Protein AF-0000000069949076 (afdb_homodimer)

Organism: Trichoplusia ni (NCBI:txid7111)

Foldseek 3Di:
DVPVFWPKKFKAFQQLQTDDMPDDNVVNSVCSNVVSVVQVVVQVVVCVVPVPDDDQKDWDDDPFWIWIWGDDNGMIMIIIGGDDDPPPPPPPPPPPD/DVPVFWPKKFKAFQQLQTDDMPDDNVVNSVCSNVVSVVQVVVQVVVCVVPVVDDDQKDWDDDPFWIWIWGDDNGMIMIIIGGDDDPPPPPPPPPPPD

Sequence (194 aa):
MDDDSVEGVVMTNREGAPILTNVSVTGATNYGRALHKFGLLSQMYVKELNPTEEIMIIRIRTRKNEIMVAPDKEFSIVVIQHARARRKVKEKREKNKMDDDSVEGVVMTNREGAPILTNVSVTGATNYGRALHKFGLLSQMYVKELNPTEEIMIIRIRTRKNEIMVAPDKEFSIVVIQHARARRKVKEKREKNK

Solvent-accessible surface area (backbone atoms only — not comparable to full-atom values): 10490 Å² total; per-residue (Å²): 132,79,57,87,45,56,71,35,41,35,29,17,38,68,83,14,49,56,76,46,61,76,52,56,69,68,57,32,42,50,49,20,46,45,50,41,53,48,41,55,52,50,45,52,46,49,28,73,76,36,75,86,57,50,65,54,38,37,36,39,31,33,83,62,33,28,40,36,35,33,59,46,81,62,45,27,42,36,38,33,23,51,40,73,68,74,73,72,73,73,73,76,76,74,75,81,119,133,79,57,85,44,57,71,33,41,34,30,17,39,68,83,14,48,57,76,46,62,76,53,54,70,68,56,32,42,51,50,19,46,44,51,41,54,46,41,57,51,49,46,53,47,49,30,72,76,36,74,85,55,48,65,53,37,38,36,40,30,34,82,63,32,28,41,35,36,34,59,44,80,63,47,27,44,37,40,34,22,51,40,73,69,76,73,70,74,73,71,76,76,72,75,82,120

Radius of gyration: 19.17 Å; Cα contacts (8 Å, |Δi|>4): 373; chains: 2; bounding box: 48×61×60 Å

pLDDT: mean 86.91, std 17.55, range [30.94, 98.25]

Secondary structure (DSSP, 8-state):
---TTEEEEEEE-TTS-EEEESS-HHHHHHHHHHHHHHHHHHHHHHHHH-TT--EEEEEEEESSEEEEEE--SS-EEEEEEE---------------/---TTEEEEEEE-TTS-EEEESS-HHHHHHHHHHHHHHHHHHHHHHHHH-TT--EEEEEEEESSEEEEEE--SS-EEEEEEE---------------

InterPro domains:
  IPR004942 Roadblock/LAMTOR2 domain [PF03259] (4-81)

Nearest PDB structures (foldseek):
  3l9k-assembly5_A  TM=9.627E-01  e=6.784E-09  Drosophila melanogaster
  8j07-assembly1_q5  TM=9.622E-01  e=1.323E-08  Homo sapiens
  3l7h-assembly1_A  TM=9.445E-01  e=5.678E-08  Drosophila melanogaster
  1y4o-assembly1_B  TM=8.943E-01  e=2.912E-08  Mus musculus
  1z09-assembly1_B  TM=8.612E-01  e=1.411E-07  Homo sapiens

Structure (mmCIF, N/CA/C/O backbone):
data_AF-0000000069949076-model_v1
#
loop_
_entity.id
_entity.type
_entity.pdbx_description
1 polymer 'Dynein light chain roadblock-type 1-like'
#
loop_
_atom_site.group_PDB
_atom_site.id
_atom_site.type_symbol
_atom_site.label_atom_id
_atom_site.label_alt_id
_atom_site.label_comp_id
_atom_site.label_asym_id
_atom_site.label_entity_id
_atom_site.label_seq_id
_atom_site.pdbx_PDB_ins_code
_atom_site.Cartn_x
_atom_site.Cartn_y
_atom_site.Cartn_z
_atom_site.occupancy
_atom_site.B_iso_or_equiv
_atom_site.auth_seq_id
_atom_site.auth_comp_id
_atom_site.auth_asym_id
_atom_site.auth_atom_id
_atom_site.pdbx_PDB_model_num
ATOM 1 N N . MET A 1 1 ? 3.654 24.156 8.953 1 32.81 1 MET A N 1
ATOM 2 C CA . MET A 1 1 ? 2.895 23.203 9.75 1 32.81 1 MET A CA 1
ATOM 3 C C . MET A 1 1 ? 3.592 21.844 9.773 1 32.81 1 MET A C 1
ATOM 5 O O . MET A 1 1 ? 3.547 21.109 8.797 1 32.81 1 MET A O 1
ATOM 9 N N . ASP A 1 2 ? 4.836 21.75 10.258 1 45.25 2 ASP A N 1
ATOM 10 C CA . ASP A 1 2 ? 5.801 20.672 10.461 1 45.25 2 ASP A CA 1
ATOM 11 C C . ASP A 1 2 ? 5.148 19.469 11.125 1 45.25 2 ASP A C 1
ATOM 13 O O . ASP A 1 2 ? 4.633 19.562 12.242 1 45.25 2 ASP A O 1
ATOM 17 N N . ASP A 1 3 ? 4.285 18.719 10.367 1 58 3 ASP A N 1
ATOM 18 C CA . ASP A 1 3 ? 3.619 17.578 10.984 1 58 3 ASP A CA 1
ATOM 19 C C . ASP A 1 3 ? 4.617 16.688 11.727 1 58 3 ASP A C 1
ATOM 21 O O . ASP A 1 3 ? 5.508 16.094 11.109 1 58 3 ASP A O 1
ATOM 25 N N . ASP A 1 4 ? 4.727 16.984 12.984 1 74.19 4 ASP A N 1
ATOM 26 C CA . ASP A 1 4 ? 5.645 16.328 13.914 1 74.19 4 ASP A CA 1
ATOM 27 C C . ASP A 1 4 ? 5.656 14.82 13.688 1 74.19 4 ASP A C 1
ATOM 29 O O . ASP A 1 4 ? 6.57 14.125 14.148 1 74.19 4 ASP A O 1
ATOM 33 N N . SER A 1 5 ? 4.742 14.414 12.766 1 85.56 5 SER A N 1
ATOM 34 C CA . SER A 1 5 ? 4.668 12.969 12.633 1 85.56 5 SER A CA 1
ATOM 35 C C . SER A 1 5 ? 5.48 12.477 11.438 1 85.56 5 SER A C 1
ATOM 37 O O . SER A 1 5 ? 5.762 11.281 11.32 1 85.56 5 SER A O 1
ATOM 39 N N . VAL A 1 6 ? 6.027 13.539 10.648 1 91.69 6 VAL A N 1
ATOM 40 C CA . VAL A 1 6 ? 6.77 13.148 9.453 1 91.69 6 VAL A CA 1
ATOM 41 C C . VAL A 1 6 ? 8.242 12.945 9.805 1 91.69 6 VAL A C 1
ATOM 43 O O . VAL A 1 6 ? 8.922 13.883 10.227 1 91.69 6 VAL A O 1
ATOM 46 N N . GLU A 1 7 ? 8.68 11.75 9.625 1 92.44 7 GLU A N 1
ATOM 47 C CA . GLU A 1 7 ? 10.07 11.398 9.891 1 92.44 7 GLU A CA 1
ATOM 48 C C . GLU A 1 7 ? 10.977 11.805 8.727 1 92.44 7 GLU A C 1
ATOM 50 O O . GLU A 1 7 ? 12.094 12.273 8.945 1 92.44 7 GLU A O 1
ATOM 55 N N . GLY A 1 8 ? 10.453 11.609 7.488 1 95.88 8 GLY A N 1
ATOM 56 C CA . GLY A 1 8 ? 11.32 11.922 6.363 1 95.88 8 GLY A CA 1
ATOM 57 C C . GLY A 1 8 ? 10.602 11.883 5.027 1 95.88 8 GLY A C 1
ATOM 58 O O . GLY A 1 8 ? 9.508 11.32 4.922 1 95.88 8 GLY A O 1
ATOM 59 N N . VAL A 1 9 ? 11.289 12.609 4.102 1 97.44 9 VAL A N 1
ATOM 60 C CA . VAL A 1 9 ? 10.812 12.633 2.725 1 97.44 9 VAL A CA 1
ATOM 61 C C . VAL A 1 9 ? 11.953 12.281 1.774 1 97.44 9 VAL A C 1
ATOM 63 O O . VAL A 1 9 ? 13.078 12.758 1.943 1 97.44 9 VAL A O 1
ATOM 66 N N . VAL A 1 10 ? 11.695 11.414 0.851 1 98 10 VAL A N 1
ATOM 67 C CA . VAL A 1 10 ? 12.633 11.047 -0.206 1 98 10 VAL A CA 1
ATOM 68 C C . VAL A 1 10 ? 11.961 11.211 -1.569 1 98 10 VAL A C 1
ATOM 70 O O . VAL A 1 10 ? 10.891 10.656 -1.812 1 98 10 VAL A O 1
ATOM 73 N N . MET A 1 11 ? 12.539 11.969 -2.379 1 98.25 11 MET A N 1
ATOM 74 C CA . MET A 1 11 ? 12.133 12.031 -3.781 1 98.25 11 MET A CA 1
ATOM 75 C C . MET A 1 11 ? 13.148 11.336 -4.676 1 98.25 11 MET A C 1
ATOM 77 O O . MET A 1 11 ? 14.352 11.562 -4.547 1 98.25 11 MET A O 1
ATOM 81 N N . THR A 1 12 ? 12.672 10.516 -5.547 1 97.88 12 THR A N 1
ATOM 82 C CA . THR A 1 12 ? 13.594 9.742 -6.371 1 97.88 12 THR A CA 1
ATOM 83 C C . THR A 1 12 ? 13.359 10.023 -7.852 1 97.88 12 THR A C 1
ATOM 85 O O . THR A 1 12 ? 12.289 10.477 -8.242 1 97.88 12 THR A O 1
ATOM 88 N N . ASN A 1 13 ? 14.391 9.781 -8.656 1 96.69 13 ASN A N 1
ATOM 89 C CA . ASN A 1 13 ? 14.242 9.797 -10.109 1 96.69 13 ASN A CA 1
ATOM 90 C C . ASN A 1 13 ? 13.648 8.492 -10.625 1 96.69 13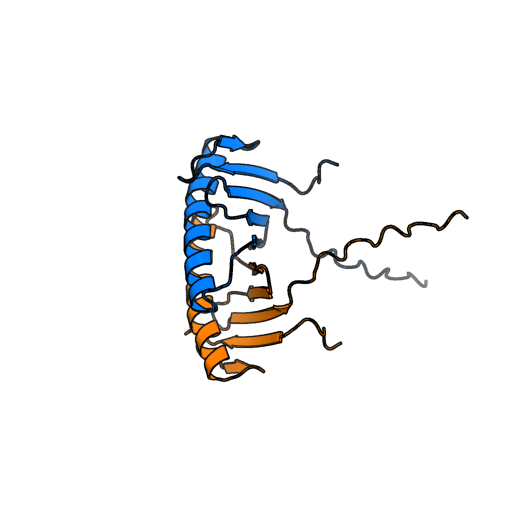 ASN A C 1
ATOM 92 O O . ASN A 1 13 ? 13.172 7.668 -9.844 1 96.69 13 ASN A O 1
ATOM 96 N N . ARG A 1 14 ? 13.648 8.297 -11.906 1 94.38 14 ARG A N 1
ATOM 97 C CA . ARG A 1 14 ? 12.977 7.184 -12.562 1 94.38 14 ARG A CA 1
ATOM 98 C C . ARG A 1 14 ? 13.656 5.859 -12.242 1 94.38 14 ARG A C 1
ATOM 100 O O . ARG A 1 14 ? 13.086 4.789 -12.469 1 94.38 14 ARG A O 1
ATOM 107 N N . GLU A 1 15 ? 14.891 5.984 -11.781 1 94.38 15 GLU A N 1
ATOM 108 C CA . GLU A 1 15 ? 15.648 4.773 -11.469 1 94.38 15 GLU A CA 1
ATOM 109 C C . GLU A 1 15 ? 15.578 4.438 -9.984 1 94.38 15 GLU A C 1
ATOM 111 O O . GLU A 1 15 ? 16.125 3.424 -9.547 1 94.38 15 GLU A O 1
ATOM 116 N N . GLY A 1 16 ? 14.922 5.285 -9.234 1 95.25 16 GLY A N 1
ATOM 117 C CA . GLY A 1 16 ? 14.836 5.043 -7.801 1 95.25 16 GLY A CA 1
ATOM 118 C C . GLY A 1 16 ? 15.961 5.691 -7.016 1 95.25 16 GLY A C 1
ATOM 119 O O . GLY A 1 16 ? 16.094 5.477 -5.809 1 95.25 16 GLY A O 1
ATOM 120 N N . ALA A 1 17 ? 16.766 6.488 -7.691 1 97.44 17 ALA A N 1
ATOM 121 C CA . ALA A 1 17 ? 17.859 7.191 -7.023 1 97.44 17 ALA A CA 1
ATOM 122 C C . ALA A 1 17 ? 17.359 8.461 -6.344 1 97.44 17 ALA A C 1
ATOM 124 O O . ALA A 1 17 ? 16.641 9.258 -6.957 1 97.44 17 ALA A O 1
ATOM 125 N N . PRO A 1 18 ? 17.734 8.664 -5.051 1 97.5 18 PRO A N 1
ATOM 126 C CA . PRO A 1 18 ? 17.25 9.867 -4.367 1 97.5 18 PRO A CA 1
ATOM 127 C C . PRO A 1 18 ? 17.781 11.156 -4.988 1 97.5 18 PRO A C 1
ATOM 129 O O . PRO A 1 18 ? 18.984 11.266 -5.273 1 97.5 18 PRO A O 1
ATOM 132 N N . ILE A 1 19 ? 16.938 12.07 -5.168 1 97.56 19 ILE A N 1
ATOM 133 C CA . ILE A 1 19 ? 17.312 13.367 -5.723 1 97.56 19 ILE A CA 1
ATOM 134 C C . ILE A 1 19 ? 17.125 14.453 -4.664 1 97.56 19 ILE A C 1
ATOM 136 O O . ILE A 1 19 ? 17.781 15.5 -4.723 1 97.56 19 ILE A O 1
ATOM 140 N N . LEU A 1 20 ? 16.156 14.344 -3.768 1 96.31 20 LEU A N 1
ATOM 141 C CA . LEU A 1 20 ? 15.836 15.258 -2.674 1 96.31 20 LEU A CA 1
ATOM 142 C C . LEU A 1 20 ? 15.398 14.484 -1.432 1 96.31 20 LEU A C 1
ATOM 144 O O . LEU A 1 20 ? 14.594 13.562 -1.522 1 96.31 20 LEU A O 1
ATOM 148 N N . THR A 1 21 ? 16.062 14.797 -0.353 1 96.94 21 THR A N 1
ATOM 149 C CA . THR A 1 21 ? 15.695 14.109 0.879 1 96.94 21 THR A CA 1
ATOM 150 C C . THR A 1 21 ? 16.125 14.914 2.1 1 96.94 21 THR A C 1
ATOM 152 O O . THR A 1 21 ? 17.016 15.758 2.008 1 96.94 21 THR A O 1
ATOM 155 N N . ASN A 1 22 ? 15.352 14.703 3.176 1 96.44 22 ASN A N 1
ATOM 156 C CA . ASN A 1 22 ? 15.789 15.289 4.438 1 96.44 22 ASN A CA 1
ATOM 157 C C . ASN A 1 22 ? 16.219 14.219 5.434 1 96.44 22 ASN A C 1
ATOM 159 O O . ASN A 1 22 ? 16.266 14.477 6.641 1 96.44 22 ASN A O 1
ATOM 163 N N . VAL A 1 23 ? 16.406 12.984 4.848 1 95.38 23 VAL A N 1
ATOM 164 C CA . VAL A 1 23 ? 16.969 11.922 5.664 1 95.38 23 VAL A CA 1
ATOM 165 C C . VAL A 1 23 ? 18.391 11.617 5.207 1 95.38 23 VAL A C 1
ATOM 167 O O . VAL A 1 23 ? 18.938 12.32 4.352 1 95.38 23 VAL A O 1
ATOM 170 N N . SER A 1 24 ? 19.062 10.641 5.855 1 96.31 24 SER A N 1
ATOM 171 C CA . SER A 1 24 ? 20.438 10.297 5.48 1 96.31 24 SER A CA 1
ATOM 172 C C . SER A 1 24 ? 20.5 9.789 4.043 1 96.31 24 SER A C 1
ATOM 174 O O . SER A 1 24 ? 19.516 9.242 3.527 1 96.31 24 SER A O 1
ATOM 176 N N . VAL A 1 25 ? 21.688 9.898 3.424 1 95.62 25 VAL A N 1
ATOM 177 C CA . VAL A 1 25 ? 21.891 9.43 2.059 1 95.62 25 VAL A CA 1
ATOM 178 C C . VAL A 1 25 ? 21.672 7.922 1.985 1 95.62 25 VAL A C 1
ATOM 180 O O . VAL A 1 25 ? 21.031 7.43 1.054 1 95.62 25 VAL A O 1
ATOM 183 N N . THR A 1 26 ? 22.188 7.234 2.959 1 96.06 26 THR A N 1
ATOM 184 C CA . THR A 1 26 ? 22.047 5.785 2.992 1 96.06 26 THR A CA 1
ATOM 185 C C . THR A 1 26 ? 20.578 5.395 3.135 1 96.06 26 THR A C 1
ATOM 187 O O . THR A 1 26 ? 20.078 4.531 2.408 1 96.06 26 THR A O 1
ATOM 190 N N . GLY A 1 27 ? 19.875 6.055 4.082 1 95.12 27 GLY A N 1
ATOM 191 C CA . GLY A 1 27 ? 18.453 5.812 4.246 1 95.12 27 GLY A CA 1
ATOM 192 C C . GLY A 1 27 ? 17.641 6.125 2.998 1 95.12 27 GLY A C 1
ATOM 193 O O . GLY A 1 27 ? 16.797 5.328 2.578 1 95.12 27 GLY A O 1
ATOM 194 N N . ALA A 1 28 ? 17.984 7.238 2.402 1 97.19 28 ALA A N 1
ATOM 195 C CA . ALA A 1 28 ? 17.281 7.672 1.196 1 97.19 28 ALA A CA 1
ATOM 196 C C . ALA A 1 28 ? 17.5 6.691 0.049 1 97.19 28 ALA A C 1
ATOM 198 O O . ALA A 1 28 ? 16.578 6.398 -0.712 1 97.19 28 ALA A O 1
ATOM 199 N N . THR A 1 29 ? 18.734 6.227 -0.062 1 97 29 THR A N 1
ATOM 200 C CA . THR A 1 29 ? 19.062 5.266 -1.105 1 97 29 THR A CA 1
ATOM 201 C C . THR A 1 29 ? 18.312 3.951 -0.896 1 97 29 THR A C 1
ATOM 203 O O . THR A 1 29 ? 17.766 3.385 -1.845 1 97 29 THR A O 1
ATOM 206 N N . ASN A 1 30 ? 18.203 3.482 0.353 1 95.69 30 ASN A N 1
ATOM 207 C CA . ASN A 1 30 ? 17.5 2.242 0.658 1 95.69 30 ASN A CA 1
ATOM 208 C C . ASN A 1 30 ? 16 2.365 0.394 1 95.69 30 ASN A C 1
ATOM 210 O O . ASN A 1 30 ? 15.406 1.499 -0.247 1 95.69 30 ASN A O 1
ATOM 214 N N . TYR A 1 31 ? 15.438 3.453 0.845 1 95.62 31 TYR A N 1
ATOM 215 C CA . TYR A 1 31 ? 14.023 3.684 0.605 1 95.62 31 TYR A CA 1
ATOM 216 C C . TYR A 1 31 ? 13.734 3.812 -0.886 1 95.62 31 TYR A C 1
ATOM 218 O O . TYR A 1 31 ? 12.781 3.221 -1.395 1 95.62 31 TYR A O 1
ATOM 226 N N . GLY A 1 32 ? 14.57 4.582 -1.523 1 96.56 32 GLY A N 1
ATOM 227 C CA . GLY A 1 32 ? 14.375 4.777 -2.951 1 96.56 32 GLY A CA 1
ATOM 228 C C . GLY A 1 32 ? 14.406 3.484 -3.74 1 96.56 32 GLY A C 1
ATOM 229 O O . GLY A 1 32 ? 13.523 3.234 -4.566 1 96.56 32 GLY A O 1
ATOM 230 N N . ARG 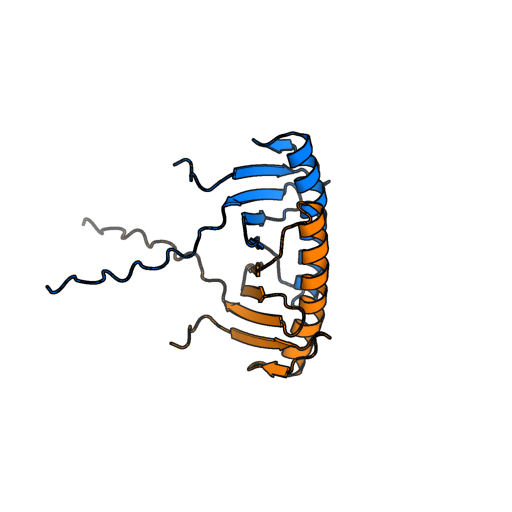A 1 33 ? 15.359 2.699 -3.471 1 94.38 33 ARG A N 1
ATOM 231 C CA . ARG A 1 33 ? 15.531 1.44 -4.188 1 94.38 33 ARG A CA 1
ATOM 232 C C . ARG A 1 33 ? 14.375 0.485 -3.895 1 94.38 33 ARG A C 1
ATOM 234 O O . ARG A 1 33 ? 13.766 -0.059 -4.812 1 94.38 33 ARG A O 1
ATOM 241 N N . ALA A 1 34 ? 14.125 0.291 -2.666 1 94.94 34 ALA A N 1
ATOM 242 C CA . ALA A 1 34 ? 13.117 -0.681 -2.25 1 94.94 34 ALA A CA 1
ATOM 243 C C . ALA A 1 34 ? 11.727 -0.244 -2.688 1 94.94 34 ALA A C 1
ATOM 245 O O . ALA A 1 34 ? 10.969 -1.035 -3.254 1 94.94 34 ALA A O 1
ATOM 246 N N . LEU A 1 35 ? 11.406 1.027 -2.531 1 95.06 35 LEU A N 1
ATOM 247 C CA . LEU A 1 35 ? 10.031 1.471 -2.732 1 95.06 35 LEU A CA 1
ATOM 248 C C . LEU A 1 35 ? 9.773 1.806 -4.199 1 95.06 35 LEU A C 1
ATOM 250 O O . LEU A 1 35 ? 8.625 1.833 -4.645 1 95.06 35 LEU A O 1
ATOM 254 N N . HIS A 1 36 ? 10.883 2.09 -4.902 1 94.44 36 HIS A N 1
ATOM 255 C CA . HIS A 1 36 ? 10.727 2.193 -6.348 1 94.44 36 HIS A CA 1
ATOM 256 C C . HIS A 1 36 ? 10.281 0.865 -6.953 1 94.44 36 HIS A C 1
ATOM 258 O O . HIS A 1 36 ? 9.32 0.818 -7.719 1 94.44 36 HIS A O 1
ATOM 264 N N . LYS A 1 37 ? 11.008 -0.159 -6.625 1 93.19 37 LYS A N 1
ATOM 265 C CA . LYS A 1 37 ? 10.648 -1.497 -7.09 1 93.19 37 LYS A CA 1
ATOM 266 C C . LYS A 1 37 ? 9.25 -1.884 -6.621 1 93.19 37 LYS A C 1
ATOM 268 O O . LYS A 1 37 ? 8.461 -2.43 -7.395 1 93.19 37 LYS A O 1
ATOM 273 N N . PHE A 1 38 ? 8.992 -1.592 -5.438 1 94.94 38 PHE A N 1
ATOM 274 C CA . PHE A 1 38 ? 7.688 -1.886 -4.859 1 94.94 38 PHE A CA 1
ATOM 275 C C . PHE A 1 38 ? 6.582 -1.169 -5.625 1 94.94 38 PHE A C 1
ATOM 277 O O . PHE A 1 38 ? 5.539 -1.76 -5.922 1 94.94 38 PHE A O 1
ATOM 284 N N . GLY A 1 39 ? 6.73 0.068 -5.949 1 95.38 39 GLY A N 1
ATOM 285 C CA . GLY A 1 39 ? 5.758 0.829 -6.719 1 95.38 39 GLY A CA 1
ATOM 286 C C . GLY A 1 39 ? 5.484 0.235 -8.086 1 95.38 39 GLY A C 1
ATOM 287 O O . GLY A 1 39 ? 4.332 0.177 -8.523 1 95.38 39 GLY A O 1
ATOM 288 N N . LEU A 1 40 ? 6.586 -0.182 -8.758 1 92.62 40 LEU A N 1
ATOM 289 C CA . LEU A 1 40 ? 6.438 -0.813 -10.07 1 92.62 40 LEU A CA 1
ATOM 290 C C . LEU A 1 40 ? 5.637 -2.107 -9.961 1 92.62 40 LEU A C 1
ATOM 292 O O . LEU A 1 40 ? 4.727 -2.346 -10.75 1 92.62 40 LEU A O 1
ATOM 296 N N . LEU A 1 41 ? 5.965 -2.865 -8.961 1 92.88 41 LEU A N 1
ATOM 297 C CA . LEU A 1 41 ? 5.258 -4.121 -8.727 1 92.88 41 LEU A CA 1
ATOM 298 C C . LEU A 1 41 ? 3.793 -3.869 -8.398 1 92.88 41 LEU A C 1
ATOM 300 O O . LEU A 1 41 ? 2.912 -4.594 -8.859 1 92.88 41 LEU A O 1
ATOM 304 N N . SER A 1 42 ? 3.48 -2.867 -7.535 1 96.44 42 SER A N 1
ATOM 305 C CA . SER A 1 42 ? 2.111 -2.512 -7.18 1 96.44 42 SER A CA 1
ATOM 306 C C . SER A 1 42 ? 1.285 -2.182 -8.422 1 96.44 42 SER A C 1
ATOM 308 O O . SER A 1 42 ? 0.136 -2.609 -8.539 1 96.44 42 SER A O 1
ATOM 310 N N . GLN A 1 43 ? 1.877 -1.471 -9.312 1 94.75 43 GLN A N 1
ATOM 311 C CA . GLN A 1 43 ? 1.189 -1.119 -10.555 1 94.75 43 GLN A CA 1
ATOM 312 C C . GLN A 1 43 ? 0.829 -2.367 -11.359 1 94.75 43 GLN A C 1
ATOM 314 O O . GLN A 1 43 ? -0.285 -2.479 -11.875 1 94.75 43 GLN A O 1
ATOM 319 N N . MET A 1 44 ? 1.785 -3.279 -11.406 1 94.44 44 MET A N 1
ATOM 320 C CA . MET A 1 44 ? 1.562 -4.516 -12.148 1 94.44 44 MET A CA 1
ATOM 321 C C . MET A 1 44 ? 0.383 -5.293 -11.57 1 94.44 44 MET A C 1
ATOM 323 O O . MET A 1 44 ? -0.5 -5.73 -12.312 1 94.44 44 MET A O 1
ATOM 327 N N . TYR A 1 45 ? 0.272 -5.398 -10.297 1 94.19 45 TYR A N 1
ATOM 328 C CA . TYR A 1 45 ? -0.767 -6.199 -9.656 1 94.19 45 TYR A CA 1
ATOM 329 C C . TYR A 1 45 ? -2.121 -5.504 -9.742 1 94.19 45 TYR A C 1
ATOM 331 O O . TYR A 1 45 ? -3.154 -6.16 -9.891 1 94.19 45 TYR A O 1
ATOM 339 N N . VAL A 1 46 ? -2.197 -4.141 -9.664 1 94.06 46 VAL A N 1
ATOM 340 C CA . VAL A 1 46 ? -3.441 -3.391 -9.781 1 94.06 46 VAL A CA 1
ATOM 341 C C . VAL A 1 46 ? -3.961 -3.479 -11.219 1 94.06 46 VAL A C 1
ATOM 343 O O . VAL A 1 46 ? -5.172 -3.582 -11.438 1 94.06 46 VAL A O 1
ATOM 346 N N . LYS A 1 47 ? -2.996 -3.512 -12.156 1 93.81 47 LYS A N 1
ATOM 347 C CA . LYS A 1 47 ? -3.385 -3.613 -13.555 1 93.81 47 LYS A CA 1
ATOM 348 C C . LYS A 1 47 ? -3.941 -4.996 -13.875 1 93.81 47 LYS A C 1
ATOM 350 O O . LYS A 1 47 ? -4.781 -5.145 -14.766 1 93.81 47 LYS A O 1
ATOM 355 N N . GLU A 1 48 ? -3.43 -5.984 -13.109 1 93.25 48 GLU A N 1
ATOM 356 C CA . GLU A 1 48 ? -3.996 -7.324 -13.258 1 93.25 48 GLU A CA 1
ATOM 357 C C . GLU A 1 48 ? -5.477 -7.34 -12.883 1 93.25 48 GLU A C 1
ATOM 359 O O . GLU A 1 48 ? -6.254 -8.117 -13.438 1 93.25 48 GLU A O 1
ATOM 364 N N . LEU A 1 49 ? -5.844 -6.496 -11.898 1 93.12 49 LEU A N 1
ATOM 365 C CA . LEU A 1 49 ? -7.227 -6.43 -11.43 1 93.12 49 LEU A CA 1
ATOM 366 C C . LEU A 1 49 ? -8.07 -5.559 -12.352 1 93.12 49 LEU A C 1
ATOM 368 O O . LEU A 1 49 ? -9.242 -5.863 -12.609 1 93.12 49 LEU A O 1
ATOM 372 N N . ASN A 1 50 ? -7.512 -4.496 -12.812 1 91.5 50 ASN A N 1
ATOM 373 C CA . ASN A 1 50 ? -8.148 -3.572 -13.75 1 91.5 50 ASN A CA 1
ATOM 374 C C . ASN A 1 50 ? -7.117 -2.828 -14.594 1 91.5 50 ASN A C 1
ATOM 376 O O . ASN A 1 50 ? -6.414 -1.951 -14.086 1 91.5 50 ASN A O 1
ATOM 380 N N . PRO A 1 51 ? -7.047 -3.168 -15.844 1 92.19 51 PRO A N 1
ATOM 381 C CA . PRO A 1 51 ? -6 -2.633 -16.719 1 92.19 51 PRO A CA 1
ATOM 382 C C . PRO A 1 51 ? -6.086 -1.117 -16.875 1 92.19 51 PRO A C 1
ATOM 384 O O . PRO A 1 51 ? -5.121 -0.486 -17.312 1 92.19 51 PRO A O 1
ATOM 387 N N . THR A 1 52 ? -7.242 -0.51 -16.547 1 91.31 52 THR A N 1
ATOM 388 C CA . THR A 1 52 ? -7.398 0.925 -16.75 1 91.31 52 THR A CA 1
ATOM 389 C C . THR A 1 52 ? -7.043 1.7 -15.492 1 91.31 52 THR A C 1
ATOM 391 O O . THR A 1 52 ? -7.031 2.932 -15.492 1 91.31 52 THR A O 1
ATOM 394 N N . GLU A 1 53 ? -6.727 1 -14.477 1 90.56 53 GLU A N 1
ATOM 395 C CA . GLU A 1 53 ? -6.473 1.659 -13.195 1 90.56 53 GLU A CA 1
ATOM 396 C C . GLU A 1 53 ? -5.008 2.076 -13.07 1 90.56 53 GLU A C 1
ATOM 398 O O . GLU A 1 53 ? -4.121 1.419 -13.617 1 90.56 53 GLU A O 1
ATOM 403 N N . GLU A 1 54 ? -4.852 3.254 -12.453 1 93.62 54 GLU A N 1
ATOM 404 C CA . GLU A 1 54 ? -3.531 3.787 -12.133 1 93.62 54 GLU A CA 1
ATOM 405 C C . GLU A 1 54 ? -3.422 4.125 -10.648 1 93.62 54 GLU A C 1
ATOM 407 O O . GLU A 1 54 ? -4.301 4.781 -10.086 1 93.62 54 GLU A O 1
ATOM 412 N N . ILE A 1 55 ? -2.307 3.689 -10.117 1 96.5 55 ILE A N 1
ATOM 413 C CA . ILE A 1 55 ? -2.125 3.932 -8.688 1 96.5 55 ILE A CA 1
ATOM 414 C C . ILE A 1 55 ? -1.767 5.398 -8.453 1 96.5 55 ILE A C 1
ATOM 416 O O . ILE A 1 55 ? -0.867 5.934 -9.102 1 96.5 55 ILE A O 1
ATOM 420 N N . MET A 1 56 ? -2.5 6.039 -7.527 1 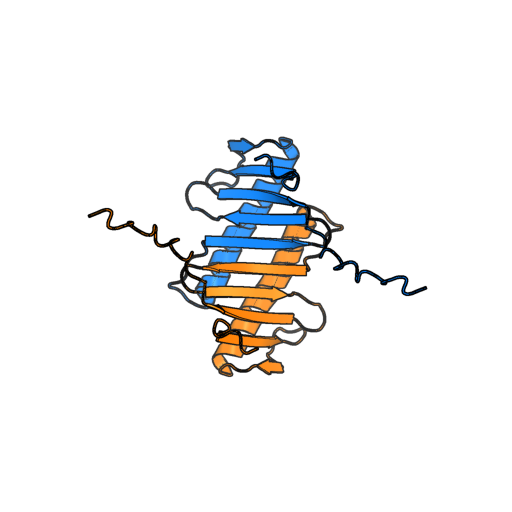96.19 56 MET A N 1
ATOM 421 C CA . MET A 1 56 ? -2.176 7.402 -7.117 1 96.19 56 MET A CA 1
ATOM 422 C C . MET A 1 56 ? -1.267 7.398 -5.895 1 96.19 56 MET A C 1
ATOM 424 O O . MET A 1 56 ? -0.247 8.094 -5.875 1 96.19 56 MET A O 1
ATOM 428 N N . ILE A 1 57 ? -1.607 6.684 -4.953 1 97.62 57 ILE A N 1
ATOM 429 C CA . ILE A 1 57 ? -0.84 6.645 -3.713 1 97.62 57 ILE A CA 1
ATOM 430 C C . ILE A 1 57 ? -0.932 5.254 -3.092 1 97.62 57 ILE A C 1
ATOM 432 O O . ILE A 1 57 ? -1.978 4.605 -3.164 1 97.62 57 ILE A O 1
ATOM 436 N N . ILE A 1 58 ? 0.167 4.762 -2.553 1 97.94 58 ILE A N 1
ATOM 437 C CA . ILE A 1 58 ? 0.22 3.557 -1.732 1 97.94 58 ILE A CA 1
ATOM 438 C C . ILE A 1 58 ? 0.593 3.926 -0.298 1 97.94 58 ILE A C 1
ATOM 440 O O . ILE A 1 58 ? 1.525 4.699 -0.072 1 97.94 58 ILE A O 1
ATOM 444 N N . ARG A 1 59 ? -0.124 3.424 0.585 1 97.69 59 ARG A N 1
ATOM 445 C CA . ARG A 1 59 ? 0.203 3.633 1.992 1 97.69 59 ARG A CA 1
ATOM 446 C C . ARG A 1 59 ? 0.414 2.303 2.709 1 97.69 59 ARG A C 1
ATOM 448 O O . ARG A 1 59 ? -0.398 1.386 2.576 1 97.69 59 ARG A O 1
ATOM 455 N N . ILE A 1 60 ? 1.513 2.234 3.338 1 97.69 60 ILE A N 1
ATOM 456 C CA . ILE A 1 60 ? 1.847 1.047 4.117 1 97.69 60 ILE A CA 1
ATOM 457 C C . ILE A 1 60 ? 1.949 1.412 5.598 1 97.69 60 ILE A C 1
ATOM 459 O O . ILE A 1 60 ? 2.783 2.234 5.98 1 97.69 60 ILE A O 1
ATOM 463 N N . ARG A 1 61 ? 1.1 0.811 6.336 1 96.94 61 ARG A N 1
ATOM 464 C CA . ARG A 1 61 ? 1.178 1.012 7.777 1 96.94 61 ARG A CA 1
ATOM 465 C C . ARG A 1 61 ? 1.809 -0.194 8.469 1 96.94 61 ARG A C 1
ATOM 467 O O . ARG A 1 61 ? 1.392 -1.332 8.242 1 96.94 61 ARG A O 1
ATOM 474 N N . THR A 1 62 ? 2.836 0.057 9.109 1 95.38 62 THR A N 1
ATOM 475 C CA . THR A 1 62 ? 3.451 -0.925 9.992 1 95.38 62 THR A CA 1
ATOM 476 C C . THR A 1 62 ? 3.168 -0.589 11.453 1 95.38 62 THR A C 1
ATOM 478 O O . THR A 1 62 ? 2.436 0.358 11.75 1 95.38 62 THR A O 1
ATOM 481 N N . ARG A 1 63 ? 3.717 -1.359 12.352 1 89.94 63 ARG A N 1
ATOM 482 C CA . ARG A 1 63 ? 3.508 -1.121 13.773 1 89.94 63 ARG A CA 1
ATOM 483 C C . ARG A 1 63 ? 4.113 0.212 14.203 1 89.94 63 ARG A C 1
ATOM 485 O O . ARG A 1 63 ? 3.566 0.898 15.07 1 89.94 63 ARG A O 1
ATOM 492 N N . LYS A 1 64 ? 5.109 0.668 13.508 1 89.81 64 LYS A N 1
ATOM 493 C CA . LYS A 1 64 ? 5.887 1.812 13.977 1 89.81 64 LYS A CA 1
ATOM 494 C C . LYS A 1 64 ? 5.707 3.014 13.055 1 89.81 64 LYS A C 1
ATOM 496 O O . LYS A 1 64 ? 5.641 4.156 13.516 1 89.81 64 LYS A O 1
ATOM 501 N N . ASN A 1 65 ? 5.527 2.713 11.82 1 93.62 65 ASN A N 1
ATOM 502 C CA . ASN A 1 65 ? 5.555 3.793 10.836 1 93.62 65 ASN A CA 1
ATOM 503 C C . ASN A 1 65 ? 4.438 3.645 9.812 1 93.62 65 ASN A C 1
ATOM 505 O O . ASN A 1 65 ? 3.816 2.584 9.711 1 93.62 65 ASN A O 1
ATOM 509 N N . GLU A 1 66 ? 4.207 4.703 9.203 1 96.62 66 GLU A N 1
ATOM 510 C CA . GLU A 1 66 ? 3.453 4.719 7.953 1 96.62 66 GLU A CA 1
ATOM 511 C C . GLU A 1 66 ? 4.305 5.238 6.797 1 96.62 66 GLU A C 1
ATOM 513 O O . GLU A 1 66 ? 4.949 6.285 6.914 1 96.62 66 GLU A O 1
ATOM 518 N N . ILE A 1 67 ? 4.309 4.5 5.75 1 97.12 67 ILE A N 1
ATOM 519 C CA . ILE A 1 67 ? 5.051 4.879 4.555 1 97.12 67 ILE A CA 1
ATOM 520 C C . ILE A 1 67 ? 4.078 5.188 3.42 1 97.12 67 ILE A C 1
ATOM 522 O O . ILE A 1 67 ? 3.168 4.402 3.143 1 97.12 67 ILE A O 1
ATOM 526 N N . MET A 1 68 ? 4.238 6.328 2.848 1 97.56 68 MET A N 1
ATOM 527 C CA . MET A 1 68 ? 3.424 6.727 1.701 1 97.56 68 MET A CA 1
ATOM 528 C C . MET A 1 68 ? 4.277 6.852 0.445 1 97.56 68 MET A C 1
ATOM 530 O O . MET A 1 68 ? 5.355 7.449 0.479 1 97.56 68 MET A O 1
ATOM 534 N N . VAL A 1 69 ? 3.801 6.215 -0.56 1 97.69 69 VAL A N 1
ATOM 535 C CA . VAL A 1 69 ? 4.504 6.254 -1.838 1 97.69 69 VAL A CA 1
ATOM 536 C C . VAL A 1 69 ? 3.564 6.754 -2.932 1 97.69 69 VAL A C 1
ATOM 538 O O . VAL A 1 69 ? 2.459 6.234 -3.092 1 97.69 69 VAL A O 1
ATOM 541 N N . ALA A 1 70 ? 3.908 7.73 -3.566 1 97.25 70 ALA A N 1
ATOM 542 C CA . ALA A 1 70 ? 3.25 8.164 -4.797 1 97.25 70 ALA A CA 1
ATOM 543 C C . ALA A 1 70 ? 4.098 7.82 -6.02 1 97.25 70 ALA A C 1
ATOM 545 O O . ALA A 1 70 ? 4.996 8.578 -6.391 1 97.25 70 ALA A O 1
ATOM 546 N N . PRO A 1 71 ? 3.725 6.637 -6.609 1 94.75 71 PRO A N 1
ATOM 547 C CA . PRO A 1 71 ? 4.527 6.227 -7.766 1 94.75 71 PRO A CA 1
ATOM 548 C C . PRO A 1 71 ? 4.301 7.117 -8.984 1 94.75 71 PRO A C 1
ATOM 550 O O . PRO A 1 71 ? 3.158 7.473 -9.289 1 94.75 71 PRO A O 1
ATOM 553 N N . ASP A 1 72 ? 5.402 7.512 -9.594 1 92.06 72 ASP A N 1
ATOM 554 C CA . ASP A 1 72 ? 5.352 8.312 -10.812 1 92.06 72 ASP A CA 1
ATOM 555 C C . ASP A 1 72 ? 6.465 7.918 -11.781 1 92.06 72 ASP A C 1
ATOM 557 O O . ASP A 1 72 ? 7.512 7.418 -11.359 1 92.06 72 ASP A O 1
ATOM 561 N N . LYS A 1 73 ? 6.195 8.102 -13.031 1 88.19 73 LYS A N 1
ATOM 562 C CA . LYS A 1 73 ? 7.141 7.703 -14.07 1 88.19 73 LYS A CA 1
ATOM 563 C C . LYS A 1 73 ? 8.422 8.531 -14 1 88.19 73 LYS A C 1
ATOM 565 O O . LYS A 1 73 ? 9.508 8.031 -14.297 1 88.19 73 LYS A O 1
ATOM 570 N N . GLU A 1 74 ? 8.289 9.75 -13.633 1 93.06 74 GLU A N 1
ATOM 571 C CA . GLU A 1 74 ? 9.43 10.656 -13.656 1 93.06 74 GLU A CA 1
ATOM 572 C C . GLU A 1 74 ? 10.078 10.758 -12.281 1 93.06 74 GLU A C 1
ATOM 574 O O . GLU A 1 74 ? 11.305 10.703 -12.164 1 93.06 74 GLU A O 1
ATOM 579 N N . PHE A 1 75 ? 9.266 10.969 -11.352 1 94 75 PHE A N 1
ATOM 580 C CA . PHE A 1 75 ? 9.758 11.055 -9.977 1 94 75 PHE A CA 1
ATOM 581 C C . PHE A 1 75 ? 8.75 10.445 -9.008 1 94 75 PHE A C 1
ATOM 583 O O . PHE A 1 75 ? 7.543 10.539 -9.219 1 94 75 PHE A O 1
ATOM 590 N N . SER A 1 76 ? 9.242 9.695 -8.086 1 95.88 76 SER A N 1
ATOM 591 C CA . SER A 1 76 ? 8.398 9.164 -7.02 1 95.88 76 SER A CA 1
ATOM 592 C C . SER A 1 76 ? 8.695 9.852 -5.688 1 95.88 76 SER A C 1
ATOM 594 O O . SER A 1 76 ? 9.82 10.281 -5.445 1 95.88 76 SER A O 1
ATOM 596 N N . ILE A 1 77 ? 7.699 10.008 -4.887 1 97.25 77 ILE A N 1
ATOM 597 C CA . ILE A 1 77 ? 7.859 10.602 -3.564 1 97.25 77 ILE A CA 1
ATOM 598 C C . ILE A 1 77 ? 7.516 9.578 -2.488 1 97.25 77 ILE A C 1
ATOM 600 O O . ILE A 1 77 ? 6.516 8.859 -2.604 1 97.25 77 ILE A O 1
ATOM 604 N N . VAL A 1 78 ? 8.391 9.516 -1.529 1 97.5 78 VAL A N 1
ATOM 605 C CA . VAL A 1 78 ? 8.188 8.664 -0.362 1 97.5 78 VAL A CA 1
ATOM 606 C C . VAL A 1 78 ? 8.141 9.523 0.901 1 97.5 78 VAL A C 1
ATOM 608 O O . VAL A 1 78 ? 9.023 10.344 1.13 1 97.5 78 VAL A O 1
ATOM 611 N N . VAL A 1 79 ? 7.094 9.367 1.647 1 97.31 79 VAL A N 1
ATOM 612 C CA . VAL A 1 79 ? 6.965 10.039 2.936 1 97.31 79 VAL A CA 1
ATOM 613 C C . VAL A 1 79 ? 6.922 9.008 4.059 1 97.31 79 VAL A C 1
ATOM 615 O O . VAL A 1 79 ? 6.152 8.047 3.998 1 97.31 79 VAL A O 1
ATOM 618 N N . ILE A 1 80 ? 7.789 9.156 4.957 1 96.25 80 ILE A N 1
ATOM 619 C CA . ILE A 1 80 ? 7.84 8.297 6.133 1 96.25 80 ILE A CA 1
ATOM 620 C C . ILE A 1 80 ? 7.336 9.062 7.355 1 96.25 80 ILE A C 1
ATOM 622 O O . ILE A 1 80 ? 7.871 10.117 7.703 1 96.25 80 ILE A O 1
ATOM 626 N N . GLN A 1 81 ? 6.309 8.539 7.926 1 95.75 81 GLN A N 1
ATOM 627 C CA . GLN A 1 81 ? 5.742 9.195 9.102 1 95.75 81 GLN A CA 1
ATOM 628 C C . GLN A 1 81 ? 5.445 8.188 10.203 1 95.75 81 GLN A C 1
ATOM 630 O O . GLN A 1 81 ? 5.242 7 9.93 1 95.75 81 GLN A O 1
ATOM 635 N N . HIS A 1 82 ? 5.527 8.672 11.438 1 92.75 82 HIS A N 1
ATOM 636 C CA . HIS A 1 82 ? 5.184 7.797 12.555 1 92.75 82 HIS A CA 1
ATOM 637 C C . HIS A 1 82 ? 3.715 7.383 12.492 1 92.75 82 HIS A C 1
ATOM 639 O O . HIS A 1 82 ? 2.848 8.195 12.18 1 92.75 82 HIS A O 1
ATOM 645 N N . ALA A 1 83 ? 3.58 6.043 12.734 1 87.38 83 ALA A N 1
ATOM 646 C CA . ALA A 1 83 ? 2.205 5.555 12.781 1 87.38 83 ALA A CA 1
ATOM 647 C C . ALA A 1 83 ? 1.455 6.145 13.977 1 87.38 83 ALA A C 1
ATOM 649 O O . ALA A 1 83 ? 2 6.23 15.078 1 87.38 83 ALA A O 1
ATOM 650 N N . ARG A 1 84 ? 0.435 6.875 13.711 1 74.75 84 ARG A N 1
ATOM 651 C CA . ARG A 1 84 ? -0.317 7.469 14.812 1 74.75 84 ARG A CA 1
ATOM 652 C C . ARG A 1 84 ? -1.075 6.402 15.594 1 74.75 84 ARG A C 1
ATOM 654 O O . ARG A 1 84 ? -1.656 5.488 15.008 1 74.75 84 ARG A O 1
ATOM 661 N N . ALA A 1 85 ? -0.578 6.293 16.859 1 61.25 85 ALA A N 1
ATOM 662 C CA . ALA A 1 85 ? -1.288 5.375 17.75 1 61.25 85 ALA A CA 1
ATOM 663 C C . ALA A 1 85 ? -2.783 5.676 17.766 1 61.25 85 ALA A C 1
ATOM 665 O O . ALA A 1 85 ? -3.197 6.816 17.531 1 61.25 85 ALA A O 1
ATOM 666 N N . ARG A 1 86 ? -3.541 4.723 17.438 1 58.16 86 ARG A N 1
ATOM 667 C CA . ARG A 1 86 ? -4.973 4.93 17.641 1 58.16 86 ARG A CA 1
ATOM 668 C C . ARG A 1 86 ? -5.246 5.539 19 1 58.16 86 ARG A C 1
ATOM 670 O O . ARG A 1 86 ? -4.699 5.09 20.016 1 58.16 86 ARG A O 1
ATOM 677 N N . ARG A 1 87 ? -5.191 6.828 19.078 1 50.78 87 ARG A N 1
ATOM 678 C CA . ARG A 1 87 ? -5.496 7.422 20.375 1 50.78 87 ARG A CA 1
ATOM 679 C C . ARG A 1 87 ? -6.645 6.688 21.047 1 50.78 87 ARG A C 1
ATOM 681 O O . ARG A 1 87 ? -7.695 6.469 20.453 1 50.78 87 ARG A O 1
ATOM 688 N N . LYS A 1 88 ? -6.184 5.641 21.969 1 53.56 88 LYS A N 1
ATOM 689 C CA . LYS A 1 88 ? -7.211 5.184 22.906 1 53.56 88 LYS A CA 1
ATOM 690 C C . LYS A 1 88 ? -8.086 6.344 23.375 1 53.56 88 LYS A C 1
ATOM 692 O O . LYS A 1 88 ? -7.574 7.348 23.875 1 53.56 88 LYS A O 1
ATOM 697 N N . VAL A 1 89 ? -9.172 6.566 22.719 1 51.88 89 VAL A 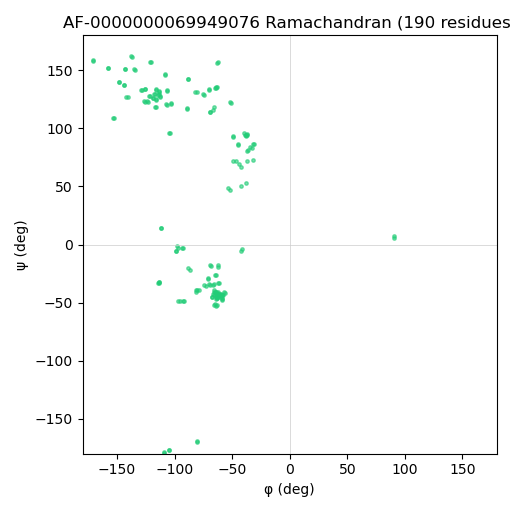N 1
ATOM 698 C CA . VAL A 1 89 ? -10.133 7.477 23.344 1 51.88 89 VAL A CA 1
ATOM 699 C C . VAL A 1 89 ? -10.109 7.312 24.859 1 51.88 89 VAL A C 1
ATOM 701 O O . VAL A 1 89 ? -10.359 6.219 25.375 1 51.88 89 VAL A O 1
ATOM 704 N N . LYS A 1 90 ? -9.281 7.895 25.578 1 49.59 90 LYS A N 1
ATOM 705 C CA . LYS A 1 90 ? -9.383 7.957 27.047 1 49.59 90 LYS A CA 1
ATOM 706 C C . LYS A 1 90 ? -10.836 8.078 27.484 1 49.59 90 LYS A C 1
ATOM 708 O O . LYS A 1 90 ? -11.516 9.039 27.141 1 49.59 90 LYS A O 1
ATOM 713 N N . GLU A 1 91 ? -11.602 6.969 27.547 1 48.31 91 GLU A N 1
ATOM 714 C CA . GLU A 1 91 ?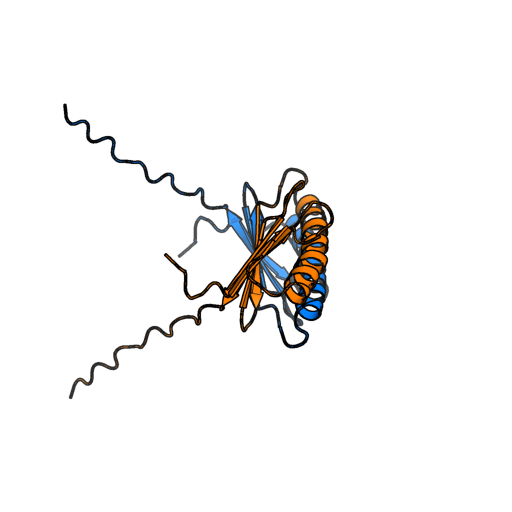 -12.836 7.055 28.312 1 48.31 91 GLU A CA 1
ATOM 715 C C . GLU A 1 91 ? -12.633 7.871 29.578 1 48.31 91 GLU A C 1
ATOM 717 O O . GLU A 1 91 ? -11.734 7.582 30.375 1 48.31 91 GLU A O 1
ATOM 722 N N . LYS A 1 92 ? -12.914 9.125 29.641 1 50.53 92 LYS A N 1
ATOM 723 C CA . LYS A 1 92 ? -13.117 9.922 30.844 1 50.53 92 LYS A CA 1
ATOM 724 C C . LYS A 1 92 ? -13.719 9.078 31.969 1 50.53 92 LYS A C 1
ATOM 726 O O . LYS A 1 92 ? -14.859 8.617 31.859 1 50.53 92 LYS A O 1
ATOM 731 N N . ARG A 1 93 ? -13.086 8.141 32.688 1 47.62 93 ARG A N 1
ATOM 732 C CA . ARG A 1 93 ? -13.586 7.629 33.969 1 47.62 93 ARG A CA 1
ATOM 733 C C . ARG A 1 93 ? -14.062 8.766 34.844 1 47.62 93 ARG A C 1
ATOM 735 O O . ARG A 1 93 ? -13.266 9.586 35.312 1 47.62 93 ARG A O 1
ATOM 742 N N . GLU A 1 94 ? -15.195 9.492 34.531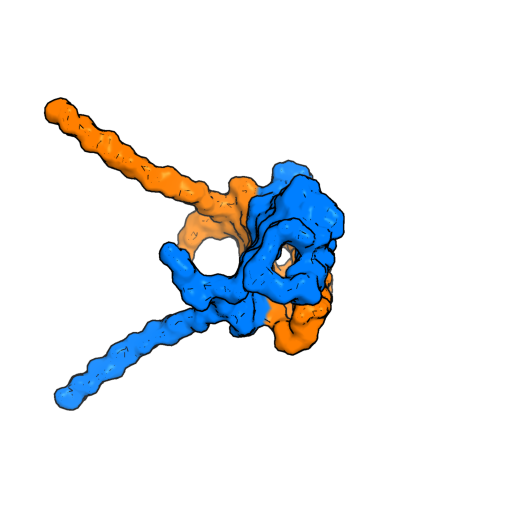 1 47.31 94 GLU A N 1
ATOM 743 C CA . GLU A 1 94 ? -15.953 10.312 35.5 1 47.31 94 GLU A CA 1
ATOM 744 C C . GLU A 1 94 ? -15.883 9.727 36.906 1 47.31 94 GLU A C 1
ATOM 746 O O . GLU A 1 94 ? -16.234 8.562 37.125 1 47.31 94 GLU A O 1
ATOM 751 N N . LYS A 1 95 ? -14.867 10.055 37.688 1 45.03 95 LYS A N 1
ATOM 752 C CA . LYS A 1 95 ? -14.852 9.969 39.156 1 45.03 95 LYS A CA 1
ATOM 753 C C . LYS A 1 95 ? -16.156 10.477 39.75 1 45.03 95 LYS A C 1
ATOM 755 O O . LYS A 1 95 ? -16.406 11.68 39.781 1 45.03 95 LYS A O 1
ATOM 760 N N . ASN A 1 96 ? -17.281 9.984 39.25 1 46.22 96 ASN A N 1
ATOM 761 C CA . ASN A 1 96 ? -18.453 10.242 40.094 1 46.22 96 ASN A CA 1
ATOM 762 C C . ASN A 1 96 ? -18.219 9.766 41.531 1 46.22 96 ASN A C 1
ATOM 764 O O . ASN A 1 96 ? -18.312 8.57 41.812 1 46.22 96 ASN A O 1
ATOM 768 N N . LYS A 1 97 ? -17.016 10.109 42.25 1 30.94 97 LYS A N 1
ATOM 769 C CA . LYS A 1 97 ? -17.25 10.133 43.688 1 30.94 97 LYS A CA 1
ATOM 770 C C . LYS A 1 97 ? -18.047 11.367 44.094 1 30.94 97 LYS A C 1
ATOM 772 O O . LYS A 1 97 ? -17.828 12.461 43.562 1 30.94 97 LYS A O 1
ATOM 777 N N . MET B 1 1 ? -24.109 0.422 9.742 1 34.19 1 MET B N 1
ATOM 778 C CA . MET B 1 1 ? -23.422 1.599 9.211 1 34.19 1 MET B CA 1
ATOM 779 C C . MET B 1 1 ? -22.734 1.276 7.887 1 34.19 1 MET B C 1
ATOM 781 O O . MET B 1 1 ? -21.656 0.682 7.867 1 34.19 1 MET B O 1
ATOM 785 N N . ASP B 1 2 ? -23.453 0.764 6.902 1 45.75 2 ASP B N 1
ATOM 786 C CA . ASP B 1 2 ? -23.188 0.349 5.527 1 45.75 2 ASP B CA 1
ATOM 787 C C . ASP B 1 2 ? -22.422 1.431 4.762 1 45.75 2 ASP B C 1
ATOM 789 O O . ASP B 1 2 ? -22.922 2.547 4.602 1 45.75 2 ASP B O 1
ATOM 793 N N . ASP B 1 3 ? -21.109 1.608 5.094 1 57.72 3 ASP B N 1
ATOM 794 C CA . ASP B 1 3 ? -20.359 2.65 4.398 1 57.72 3 ASP B CA 1
ATOM 795 C C . ASP B 1 3 ? -20.547 2.543 2.887 1 57.72 3 ASP B C 1
ATOM 797 O O . ASP B 1 3 ? -20.125 1.562 2.273 1 57.72 3 ASP B O 1
ATOM 801 N N . ASP B 1 4 ? -21.531 3.27 2.432 1 74.31 4 ASP B N 1
ATOM 802 C CA . ASP B 1 4 ? -21.938 3.32 1.031 1 74.31 4 ASP B CA 1
ATOM 803 C C . ASP B 1 4 ? -20.734 3.369 0.104 1 74.31 4 ASP B C 1
ATOM 805 O O . ASP B 1 4 ? -20.859 3.121 -1.097 1 74.31 4 ASP B O 1
ATOM 809 N N . SER B 1 5 ? -19.547 3.445 0.77 1 85.81 5 SER B N 1
ATOM 810 C CA . SER B 1 5 ? -18.391 3.604 -0.107 1 85.81 5 SER B CA 1
ATOM 811 C C . SER B 1 5 ? -17.688 2.271 -0.331 1 85.81 5 SER B C 1
ATOM 813 O O . SER B 1 5 ? -16.875 2.146 -1.242 1 85.81 5 SER B O 1
ATOM 815 N N . VAL B 1 6 ? -18.234 1.178 0.471 1 91.81 6 VAL B N 1
ATOM 816 C CA . VAL B 1 6 ? -17.562 -0.115 0.35 1 91.81 6 VAL B CA 1
ATOM 817 C C . VAL B 1 6 ? -18.188 -0.92 -0.781 1 91.81 6 VAL B C 1
ATOM 819 O O . VAL B 1 6 ? -19.375 -1.26 -0.721 1 91.81 6 VAL B O 1
ATOM 822 N N . GLU B 1 7 ? -17.406 -1.186 -1.764 1 92.5 7 GLU B N 1
ATOM 823 C CA . GLU B 1 7 ? -17.844 -1.968 -2.914 1 92.5 7 GLU B CA 1
ATOM 824 C C . GLU B 1 7 ? -17.844 -3.461 -2.602 1 92.5 7 GLU B C 1
ATOM 826 O O . GLU B 1 7 ? -18.734 -4.191 -3.02 1 92.5 7 GLU B O 1
ATOM 831 N N . GLY B 1 8 ? -16.797 -3.904 -1.846 1 95.81 8 GLY B N 1
ATOM 832 C CA . GLY B 1 8 ? -16.719 -5.332 -1.587 1 95.81 8 GLY B CA 1
ATOM 833 C C . GLY B 1 8 ? -15.656 -5.703 -0.572 1 95.81 8 GLY B C 1
ATOM 834 O O . GLY B 1 8 ? -14.758 -4.906 -0.292 1 95.81 8 GLY B O 1
ATOM 835 N N . VAL B 1 9 ? -15.938 -6.926 -0.019 1 97.38 9 VAL B N 1
ATOM 836 C CA . VAL B 1 9 ? -14.984 -7.512 0.922 1 97.38 9 VAL B CA 1
ATOM 837 C C . VAL B 1 9 ? -14.656 -8.938 0.501 1 97.38 9 VAL B C 1
ATOM 839 O O . VAL B 1 9 ? -15.547 -9.703 0.12 1 97.38 9 VAL B O 1
ATOM 842 N N . VAL B 1 10 ? -13.391 -9.25 0.491 1 98 10 VAL B N 1
ATOM 843 C CA . VAL B 1 10 ? -12.906 -10.602 0.219 1 98 10 VAL B CA 1
ATOM 844 C C . VAL B 1 10 ? -11.992 -11.062 1.352 1 98 10 VAL B C 1
ATOM 846 O O . VAL B 1 10 ? -11.023 -10.383 1.688 1 98 10 VAL B O 1
ATOM 849 N N . MET B 1 11 ? -12.328 -12.133 1.934 1 98.19 11 MET B N 1
ATOM 850 C CA . MET B 1 11 ? -11.422 -12.797 2.875 1 98.19 11 MET B CA 1
ATOM 851 C C . MET B 1 11 ? -10.828 -14.055 2.264 1 98.19 11 MET B C 1
ATOM 853 O O . MET B 1 11 ? -11.555 -14.867 1.681 1 98.19 11 MET B O 1
ATOM 857 N N . THR B 1 12 ? -9.57 -14.188 2.387 1 97.94 12 THR B N 1
ATOM 858 C CA . THR B 1 12 ? -8.914 -15.32 1.739 1 97.94 12 THR B CA 1
ATOM 859 C C . THR B 1 12 ? -8.203 -16.188 2.77 1 97.94 12 THR B C 1
ATOM 861 O O . THR B 1 12 ? -7.879 -15.727 3.865 1 97.94 12 THR B O 1
ATOM 864 N N . ASN B 1 13 ? -7.977 -17.453 2.426 1 96.56 13 ASN B N 1
ATOM 865 C CA . ASN B 1 13 ? -7.121 -18.328 3.213 1 96.56 13 ASN B CA 1
ATOM 866 C C . ASN B 1 13 ? -5.645 -18.094 2.912 1 96.56 13 ASN B C 1
ATOM 868 O O . ASN B 1 13 ? -5.289 -17.125 2.252 1 96.56 13 ASN B O 1
ATOM 872 N N . ARG B 1 14 ? -4.812 -18.953 3.391 1 94.31 14 ARG B N 1
ATOM 873 C CA . ARG B 1 14 ? -3.363 -18.781 3.334 1 94.31 14 ARG B CA 1
ATOM 874 C C . ARG B 1 14 ? -2.854 -18.906 1.901 1 94.31 14 ARG B C 1
ATOM 876 O O . ARG B 1 14 ? -1.718 -18.531 1.604 1 94.31 14 ARG B O 1
ATOM 883 N N . GLU B 1 15 ? -3.713 -19.5 1.075 1 94.25 15 GLU B N 1
ATOM 884 C CA . GLU B 1 15 ? -3.309 -19.688 -0.313 1 94.25 15 GLU B CA 1
ATOM 885 C C . GLU B 1 15 ? -3.867 -18.594 -1.214 1 94.25 15 GLU B C 1
ATOM 887 O O . GLU B 1 15 ? -3.602 -18.578 -2.418 1 94.25 15 GLU B O 1
ATOM 892 N N . GLY B 1 16 ? -4.625 -17.703 -0.638 1 95.19 16 GLY B N 1
ATOM 893 C CA . GLY B 1 16 ? -5.211 -16.641 -1.438 1 95.19 16 GLY B CA 1
ATOM 894 C C . GLY B 1 16 ? -6.574 -17 -2 1 95.19 16 GLY B C 1
ATOM 895 O O . GLY B 1 16 ? -7.145 -16.234 -2.787 1 95.19 16 GLY B O 1
ATOM 896 N N . ALA B 1 17 ? -7.102 -18.156 -1.606 1 97.44 17 ALA B N 1
ATOM 897 C CA . ALA B 1 17 ? -8.43 -18.562 -2.055 1 97.44 17 ALA B CA 1
ATOM 898 C C . ALA B 1 17 ? -9.523 -17.891 -1.236 1 97.44 17 ALA B C 1
ATOM 900 O O . ALA B 1 17 ? -9.469 -17.875 -0.004 1 97.44 17 ALA B O 1
ATOM 901 N N . PRO B 1 18 ? -10.539 -17.297 -1.92 1 97.44 18 PRO B N 1
ATOM 902 C CA . PRO B 1 18 ? -11.594 -16.625 -1.161 1 97.44 18 PRO B CA 1
ATOM 903 C C . PRO B 1 18 ? -12.398 -17.594 -0.285 1 97.44 18 PRO B C 1
ATOM 905 O O . PRO B 1 18 ? -12.805 -18.656 -0.746 1 97.44 18 PRO B O 1
ATOM 908 N N . ILE B 1 19 ? -12.617 -17.203 0.89 1 97.5 19 ILE B N 1
ATOM 909 C CA . ILE B 1 19 ? -13.398 -18.016 1.816 1 97.5 19 ILE B CA 1
ATOM 910 C C . ILE B 1 19 ? -14.703 -17.281 2.154 1 97.5 19 ILE B C 1
ATOM 912 O O . ILE B 1 19 ? -15.695 -17.922 2.531 1 97.5 19 ILE B O 1
ATOM 916 N N . LEU B 1 20 ? -14.727 -15.961 2.217 1 96.31 20 LEU B N 1
ATOM 917 C CA . LEU B 1 20 ? -15.867 -15.102 2.49 1 96.31 20 LEU B CA 1
ATOM 918 C C . LEU B 1 20 ? -15.828 -13.852 1.613 1 96.31 20 LEU B C 1
ATOM 920 O O . LEU B 1 20 ? -14.781 -13.219 1.472 1 96.31 20 LEU B O 1
ATOM 924 N N . THR B 1 21 ? -16.938 -13.625 0.928 1 96.94 21 THR B N 1
ATOM 925 C CA . THR B 1 21 ? -16.984 -12.445 0.069 1 96.94 21 THR B CA 1
ATOM 926 C C . THR B 1 21 ? -18.422 -12.031 -0.208 1 96.94 21 THR B C 1
ATOM 928 O O . THR B 1 21 ? -19.344 -12.844 -0.081 1 96.94 21 THR B O 1
ATOM 931 N N . ASN B 1 22 ? -18.562 -10.719 -0.445 1 96.44 22 ASN B N 1
ATOM 932 C CA . ASN B 1 22 ? -19.875 -10.25 -0.891 1 96.44 22 ASN B CA 1
ATOM 933 C C . ASN B 1 22 ? -19.828 -9.758 -2.334 1 96.44 22 ASN B C 1
ATOM 935 O O . ASN B 1 22 ? -20.719 -9.008 -2.764 1 96.44 22 ASN B O 1
ATOM 939 N N . VAL B 1 23 ? -18.703 -10.141 -2.986 1 95.31 23 VAL B N 1
ATOM 940 C CA . VAL B 1 23 ? -18.609 -9.867 -4.418 1 95.31 23 VAL B CA 1
ATOM 941 C C . VAL B 1 23 ? -18.703 -11.18 -5.199 1 95.31 23 VAL B C 1
ATOM 943 O O . VAL B 1 23 ? -18.953 -12.234 -4.621 1 95.31 23 VAL B O 1
ATOM 946 N N . SER B 1 24 ? -18.609 -11.094 -6.547 1 96.31 24 SER B N 1
ATOM 947 C CA . SER B 1 24 ? -18.703 -12.297 -7.367 1 96.31 24 SER B CA 1
ATOM 948 C C . SER B 1 24 ? -17.547 -13.25 -7.059 1 96.31 24 SER B C 1
ATOM 950 O O . SER B 1 24 ? -16.484 -12.828 -6.637 1 96.31 24 SER B O 1
ATOM 952 N N . VAL B 1 25 ? -17.766 -14.555 -7.34 1 95.56 25 VAL B N 1
ATOM 953 C CA . VAL B 1 25 ? -16.734 -15.57 -7.125 1 95.56 25 VAL B CA 1
ATOM 954 C C . VAL B 1 25 ? -15.516 -15.273 -7.984 1 95.56 25 VAL B C 1
ATOM 956 O O . VAL B 1 25 ? -14.383 -15.375 -7.516 1 95.56 25 VAL B O 1
ATOM 959 N N . THR B 1 26 ? -15.781 -14.914 -9.211 1 96.06 26 THR B N 1
ATOM 960 C CA . THR B 1 26 ? -14.688 -14.602 -10.125 1 96.06 26 THR B CA 1
ATOM 961 C C . THR B 1 26 ? -13.898 -13.398 -9.641 1 96.06 26 THR B C 1
ATOM 963 O O . THR B 1 26 ? -12.664 -13.43 -9.609 1 96.06 26 THR B O 1
ATOM 966 N N . GLY B 1 27 ? -14.609 -12.336 -9.242 1 95.19 27 GLY B N 1
ATOM 967 C CA . GLY B 1 27 ? -13.953 -11.164 -8.688 1 95.19 27 GLY B CA 1
ATOM 968 C C . GLY B 1 27 ? -13.164 -11.461 -7.434 1 95.19 27 GLY B C 1
ATOM 969 O O . GLY B 1 27 ? -12.008 -11.047 -7.305 1 95.19 27 GLY B O 1
ATOM 970 N N . ALA B 1 28 ? -13.766 -12.258 -6.598 1 97.25 28 ALA B N 1
ATOM 971 C CA . ALA B 1 28 ? -13.125 -12.617 -5.336 1 97.25 28 ALA B CA 1
ATOM 972 C C . ALA B 1 28 ? -11.859 -13.438 -5.574 1 97.25 28 ALA B C 1
ATOM 974 O O . ALA B 1 28 ? -10.852 -13.25 -4.891 1 97.25 28 ALA B O 1
ATOM 975 N N . THR B 1 29 ? -11.945 -14.336 -6.516 1 97 29 THR B N 1
ATOM 976 C CA . THR B 1 29 ? -10.805 -15.18 -6.859 1 97 29 THR B CA 1
ATOM 977 C C . THR B 1 29 ? -9.664 -14.328 -7.422 1 97 29 THR B C 1
ATOM 979 O O . THR B 1 29 ? -8.508 -14.508 -7.047 1 97 29 THR B O 1
ATOM 982 N N . ASN B 1 30 ? -9.969 -13.336 -8.273 1 95.75 30 ASN B N 1
ATOM 983 C CA . ASN B 1 30 ? -8.953 -12.469 -8.867 1 95.75 30 ASN B CA 1
ATOM 984 C C . ASN B 1 30 ? -8.297 -11.578 -7.812 1 95.75 30 ASN B C 1
ATOM 986 O O . ASN B 1 30 ? -7.066 -11.477 -7.762 1 95.75 30 ASN B O 1
ATOM 990 N N . TYR B 1 31 ? -9.109 -11.016 -6.98 1 95.75 31 TYR B N 1
ATOM 991 C CA . TYR B 1 31 ? -8.57 -10.18 -5.914 1 95.75 31 TYR B CA 1
ATOM 992 C C . TYR B 1 31 ? -7.719 -11 -4.953 1 95.75 31 TYR B C 1
ATOM 994 O O . TYR B 1 31 ? -6.621 -10.586 -4.582 1 95.75 31 TYR B O 1
ATOM 1002 N N . GLY B 1 32 ? -8.258 -12.125 -4.605 1 96.62 32 GLY B N 1
ATOM 1003 C CA . GLY B 1 32 ? -7.527 -12.977 -3.676 1 96.62 32 GLY B CA 1
ATOM 1004 C C . GLY B 1 32 ? -6.16 -13.383 -4.188 1 96.62 32 GLY B C 1
ATOM 1005 O O . GLY B 1 32 ? -5.168 -13.281 -3.467 1 96.62 32 GLY B O 1
ATOM 1006 N N . ARG B 1 33 ? -6.141 -13.805 -5.371 1 94.38 33 ARG B N 1
ATOM 1007 C CA . ARG B 1 33 ? -4.895 -14.266 -5.973 1 94.38 33 ARG B CA 1
ATOM 1008 C C . ARG B 1 33 ? -3.895 -13.125 -6.117 1 94.38 33 ARG B C 1
ATOM 1010 O O . ARG B 1 33 ? -2.74 -13.25 -5.699 1 94.38 33 ARG B O 1
ATOM 1017 N N . ALA B 1 34 ? -4.332 -12.078 -6.695 1 95.12 34 ALA B N 1
ATOM 1018 C CA . ALA B 1 34 ? -3.445 -10.953 -6.984 1 95.12 34 ALA B CA 1
ATOM 1019 C C . ALA B 1 34 ? -2.957 -10.289 -5.699 1 95.12 34 ALA B C 1
ATOM 1021 O O . ALA B 1 34 ? -1.759 -10.047 -5.539 1 95.12 34 ALA B O 1
ATOM 1022 N N . LEU B 1 35 ? -3.848 -10.109 -4.738 1 95.31 35 LEU B N 1
ATOM 1023 C CA . LEU B 1 35 ? -3.504 -9.289 -3.58 1 95.31 35 LEU B CA 1
ATOM 1024 C C . LEU B 1 35 ? -2.852 -10.133 -2.49 1 95.31 35 LEU B C 1
ATOM 1026 O O . LEU B 1 35 ? -2.166 -9.602 -1.614 1 95.31 35 LEU B O 1
ATOM 1030 N N . HIS B 1 36 ? -3.105 -11.438 -2.588 1 94.56 36 HIS B N 1
ATOM 1031 C CA . HIS B 1 36 ? -2.342 -12.32 -1.711 1 94.56 36 HIS B CA 1
ATOM 1032 C C . HIS B 1 36 ? -0.854 -12.273 -2.049 1 94.56 36 HIS B C 1
ATOM 1034 O O . HIS B 1 36 ? -0.018 -12.086 -1.162 1 94.56 36 HIS B O 1
ATOM 1040 N N . LYS B 1 37 ? -0.563 -12.5 -3.287 1 93.44 37 LYS B N 1
ATOM 1041 C CA . LYS B 1 37 ? 0.821 -12.43 -3.746 1 93.44 37 LYS B CA 1
ATOM 1042 C C . LYS B 1 37 ? 1.419 -11.047 -3.467 1 93.44 37 LYS B C 1
ATOM 1044 O O . LYS B 1 37 ? 2.555 -10.945 -2.998 1 93.44 37 LYS B O 1
ATOM 1049 N N . PHE B 1 38 ? 0.666 -10.094 -3.742 1 95.31 38 PHE B N 1
ATOM 1050 C CA . PHE B 1 38 ? 1.093 -8.719 -3.506 1 95.31 38 PHE B CA 1
ATOM 1051 C C . PHE B 1 38 ? 1.429 -8.5 -2.035 1 95.31 38 PHE B C 1
ATOM 1053 O O . PHE B 1 38 ? 2.455 -7.902 -1.71 1 95.31 38 PHE B O 1
ATOM 1060 N N . GLY B 1 39 ? 0.631 -8.93 -1.131 1 95.44 39 GLY B N 1
ATOM 1061 C CA . GLY B 1 39 ? 0.865 -8.797 0.298 1 95.44 39 GLY B CA 1
ATOM 1062 C C . GLY B 1 39 ? 2.143 -9.477 0.756 1 95.44 39 GLY B C 1
ATOM 1063 O O . GLY B 1 39 ? 2.883 -8.922 1.575 1 95.44 39 GLY B O 1
ATOM 1064 N N . LEU B 1 40 ? 2.367 -10.695 0.209 1 92.31 40 LEU B N 1
ATOM 1065 C CA . LEU B 1 40 ? 3.59 -11.422 0.542 1 92.31 40 LEU B CA 1
ATOM 1066 C C . LEU B 1 40 ? 4.82 -10.648 0.078 1 92.31 40 LEU B C 1
ATOM 1068 O O . LEU B 1 40 ? 5.781 -10.492 0.837 1 92.31 40 LEU B O 1
ATOM 1072 N N . LEU B 1 41 ? 4.762 -10.156 -1.131 1 92.75 41 LEU B N 1
ATOM 1073 C CA . LEU B 1 41 ? 5.879 -9.398 -1.687 1 92.75 41 LEU B CA 1
ATOM 1074 C C . LEU B 1 41 ? 6.082 -8.094 -0.924 1 92.75 41 LEU B C 1
ATOM 1076 O O . LEU B 1 41 ? 7.223 -7.672 -0.703 1 92.75 41 LEU B O 1
ATOM 1080 N N . SER B 1 42 ? 4.98 -7.41 -0.525 1 96.25 42 SER B N 1
ATOM 1081 C CA . SER B 1 42 ? 5.062 -6.18 0.253 1 96.25 42 SER B CA 1
ATOM 1082 C C . SER B 1 42 ? 5.828 -6.402 1.554 1 96.25 42 SER B C 1
ATOM 1084 O O . SER B 1 42 ? 6.645 -5.566 1.949 1 96.25 42 SER B O 1
ATOM 1086 N N . GLN B 1 43 ? 5.59 -7.516 2.182 1 94.56 43 GLN B N 1
ATOM 1087 C CA . GLN B 1 43 ? 6.289 -7.84 3.418 1 94.56 43 GLN B CA 1
ATOM 1088 C C . GLN B 1 43 ? 7.793 -7.949 3.184 1 94.56 43 GLN B C 1
ATOM 1090 O O . GLN B 1 43 ? 8.586 -7.445 3.98 1 94.56 43 GLN B O 1
ATOM 1095 N N . MET B 1 44 ? 8.125 -8.547 2.076 1 94.06 44 MET B N 1
ATOM 1096 C CA . MET B 1 44 ? 9.539 -8.719 1.746 1 94.06 44 MET B CA 1
ATOM 1097 C C . MET B 1 44 ? 10.219 -7.363 1.567 1 94.06 44 MET B C 1
ATOM 1099 O O . MET B 1 44 ? 11.305 -7.133 2.107 1 94.06 44 MET B O 1
ATOM 1103 N N . TYR B 1 45 ? 9.602 -6.445 0.923 1 93.5 45 TYR B N 1
ATOM 1104 C CA . TYR B 1 45 ? 10.203 -5.148 0.633 1 93.5 45 TYR B CA 1
ATOM 1105 C C . TYR B 1 45 ? 10.281 -4.293 1.891 1 93.5 45 TYR B C 1
ATOM 1107 O O . TYR B 1 45 ? 11.242 -3.545 2.08 1 93.5 45 TYR B O 1
ATOM 1115 N N . VAL B 1 46 ? 9.289 -4.355 2.818 1 93.62 46 VAL B N 1
ATOM 1116 C CA . VAL B 1 46 ? 9.297 -3.598 4.062 1 93.62 46 VAL B CA 1
ATOM 1117 C C . VAL B 1 46 ? 10.375 -4.148 4.996 1 93.62 46 VAL B C 1
ATOM 1119 O O . VAL B 1 46 ? 11.031 -3.387 5.707 1 93.62 46 VAL B O 1
ATOM 1122 N N . LYS B 1 47 ? 10.555 -5.48 4.895 1 93.38 47 LYS B N 1
ATOM 1123 C CA . LYS B 1 47 ? 11.57 -6.105 5.73 1 93.38 47 LYS B CA 1
ATOM 1124 C C . LYS B 1 47 ? 12.977 -5.73 5.266 1 93.38 47 LYS B C 1
ATOM 1126 O O . LYS B 1 47 ? 13.914 -5.688 6.066 1 93.38 47 LYS B O 1
ATOM 1131 N N . GLU B 1 48 ? 13.07 -5.457 3.936 1 92.75 48 GLU B N 1
ATOM 1132 C CA . GLU B 1 48 ? 14.336 -4.957 3.426 1 92.75 48 GLU B CA 1
ATOM 1133 C C . GLU B 1 48 ? 14.703 -3.619 4.062 1 92.75 48 GLU B C 1
ATOM 1135 O O . GLU B 1 48 ? 15.883 -3.309 4.238 1 92.75 48 GLU B O 1
ATOM 1140 N N . LEU B 1 49 ? 13.664 -2.809 4.379 1 92.81 49 LEU B N 1
ATOM 1141 C CA . LEU B 1 49 ? 13.875 -1.495 4.977 1 92.81 49 LEU B CA 1
ATOM 1142 C C . LEU B 1 49 ? 14.109 -1.611 6.48 1 92.81 49 LEU B C 1
ATOM 1144 O O . LEU B 1 49 ? 14.93 -0.885 7.043 1 92.81 49 LEU B O 1
ATOM 1148 N N . ASN B 1 50 ? 13.375 -2.457 7.098 1 90.94 50 ASN B N 1
ATOM 1149 C CA . ASN B 1 50 ? 13.484 -2.746 8.523 1 90.94 50 ASN B CA 1
ATOM 1150 C C . ASN B 1 50 ? 13.023 -4.164 8.844 1 90.94 50 ASN B C 1
ATOM 1152 O O . ASN B 1 50 ? 11.828 -4.457 8.781 1 90.94 50 ASN B O 1
ATOM 1156 N N . PRO B 1 51 ? 13.953 -5.012 9.18 1 91.94 51 PRO B N 1
ATOM 1157 C CA . PRO B 1 51 ? 13.648 -6.43 9.375 1 91.94 51 PRO B CA 1
ATOM 1158 C C . PRO B 1 51 ? 12.656 -6.676 10.508 1 91.94 51 PRO B C 1
ATOM 1160 O O . PRO B 1 51 ? 12.07 -7.758 10.602 1 91.94 51 PRO B O 1
ATOM 1163 N N . THR B 1 52 ? 12.484 -5.691 11.422 1 91.06 52 THR B N 1
ATOM 1164 C CA . THR B 1 52 ? 11.609 -5.906 12.57 1 91.06 52 THR B CA 1
ATOM 1165 C C . THR B 1 52 ? 10.195 -5.414 12.273 1 91.06 52 THR B C 1
ATOM 1167 O O . THR B 1 52 ? 9.289 -5.59 13.086 1 91.06 52 THR B O 1
ATOM 1170 N N . GLU B 1 53 ? 10.008 -4.863 11.148 1 90.12 53 GLU B N 1
ATOM 1171 C CA . GLU B 1 53 ? 8.711 -4.273 10.828 1 90.12 53 GLU B CA 1
ATOM 1172 C C . GLU B 1 53 ? 7.773 -5.309 10.211 1 90.12 53 GLU B C 1
ATOM 1174 O O . GLU B 1 53 ? 8.227 -6.242 9.539 1 90.12 53 GLU B O 1
ATOM 1179 N N . GLU B 1 54 ? 6.516 -5.164 10.594 1 93.5 54 GLU B N 1
ATOM 1180 C CA . GLU B 1 54 ? 5.438 -5.98 10.047 1 93.5 54 GLU B CA 1
ATOM 1181 C C . GLU B 1 54 ? 4.312 -5.105 9.492 1 93.5 54 GLU B C 1
ATOM 1183 O O . GLU B 1 54 ? 3.848 -4.184 10.164 1 93.5 54 GLU B O 1
ATOM 1188 N N . ILE B 1 55 ? 3.902 -5.488 8.305 1 96.38 55 ILE B N 1
ATOM 1189 C CA . ILE B 1 55 ? 2.844 -4.699 7.684 1 96.38 55 ILE B CA 1
ATOM 1190 C C . ILE B 1 55 ? 1.508 -5.004 8.359 1 96.38 55 ILE B C 1
ATOM 1192 O O . ILE B 1 55 ? 1.137 -6.172 8.516 1 96.38 55 ILE B O 1
ATOM 1196 N N . MET B 1 56 ? 0.823 -3.953 8.773 1 96.12 56 MET B N 1
ATOM 1197 C CA . MET B 1 56 ? -0.528 -4.098 9.305 1 96.12 56 MET B CA 1
ATOM 1198 C C . MET B 1 56 ? -1.569 -3.93 8.203 1 96.12 56 MET B C 1
ATOM 1200 O O . MET B 1 56 ? -2.48 -4.75 8.078 1 96.12 56 MET B O 1
ATOM 1204 N N . ILE B 1 57 ? -1.434 -2.949 7.465 1 97.62 57 ILE B N 1
ATOM 1205 C CA . ILE B 1 57 ? -2.404 -2.658 6.418 1 97.62 57 ILE B CA 1
ATOM 1206 C C . ILE B 1 57 ? -1.706 -1.981 5.238 1 97.62 57 ILE B C 1
ATOM 1208 O O . ILE B 1 57 ? -0.788 -1.181 5.434 1 97.62 57 ILE B O 1
ATOM 1212 N N . ILE B 1 58 ? -2.08 -2.338 4.031 1 97.88 58 ILE B N 1
ATOM 1213 C CA . ILE B 1 58 ? -1.695 -1.65 2.803 1 97.88 58 ILE B CA 1
ATOM 1214 C C . ILE B 1 58 ? -2.924 -1.004 2.166 1 97.88 58 ILE B C 1
ATOM 1216 O O . ILE B 1 58 ? -3.975 -1.638 2.049 1 97.88 58 ILE B O 1
ATOM 1220 N N . ARG B 1 59 ? -2.791 0.164 1.836 1 97.69 59 ARG B N 1
ATOM 1221 C CA . ARG B 1 59 ? -3.871 0.852 1.138 1 97.69 59 ARG B CA 1
ATOM 1222 C C . ARG B 1 59 ? -3.402 1.38 -0.214 1 97.69 59 ARG B C 1
ATOM 1224 O O . ARG B 1 59 ? -2.35 2.012 -0.308 1 97.69 59 ARG B O 1
ATOM 1231 N N . ILE B 1 60 ? -4.137 1.026 -1.185 1 97.75 60 ILE B N 1
ATOM 1232 C CA . ILE B 1 60 ? -3.846 1.476 -2.543 1 97.75 60 ILE B CA 1
ATOM 1233 C C . ILE B 1 60 ? -5 2.336 -3.057 1 97.75 60 ILE B C 1
ATOM 1235 O O . ILE B 1 60 ? -6.133 1.863 -3.168 1 97.75 60 ILE B O 1
ATOM 1239 N N . ARG B 1 61 ? -4.676 3.525 -3.326 1 97 61 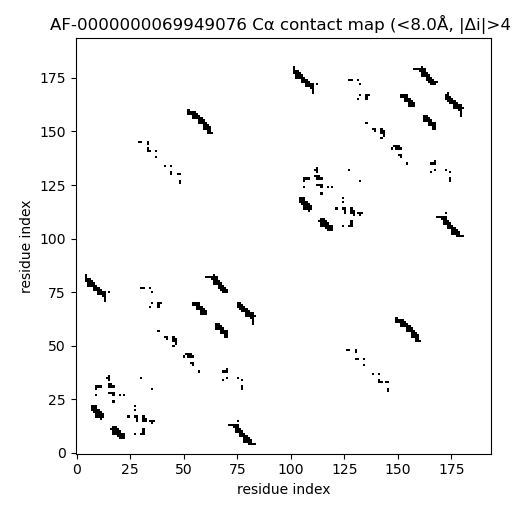ARG B N 1
ATOM 1240 C CA . ARG B 1 61 ? -5.676 4.41 -3.914 1 97 61 ARG B CA 1
ATOM 1241 C C . ARG B 1 61 ? -5.441 4.582 -5.41 1 97 61 ARG B C 1
ATOM 1243 O O . ARG B 1 61 ? -4.324 4.891 -5.836 1 97 61 ARG B O 1
ATOM 1250 N N . THR B 1 62 ? -6.375 4.25 -6.129 1 95.5 62 THR B N 1
ATOM 1251 C CA . THR B 1 62 ? -6.406 4.535 -7.562 1 95.5 62 THR B CA 1
ATOM 1252 C C . THR B 1 62 ? -7.367 5.68 -7.863 1 95.5 62 THR B C 1
ATOM 1254 O O . THR B 1 62 ? -7.938 6.277 -6.949 1 95.5 62 THR B O 1
ATOM 1257 N N . ARG B 1 63 ? -7.535 6 -9.117 1 90 63 ARG B N 1
ATOM 1258 C CA . ARG B 1 63 ? -8.438 7.074 -9.508 1 90 63 ARG B CA 1
ATOM 1259 C C . ARG B 1 63 ? -9.883 6.738 -9.148 1 90 63 ARG B C 1
ATOM 1261 O O . ARG B 1 63 ? -10.656 7.625 -8.797 1 90 63 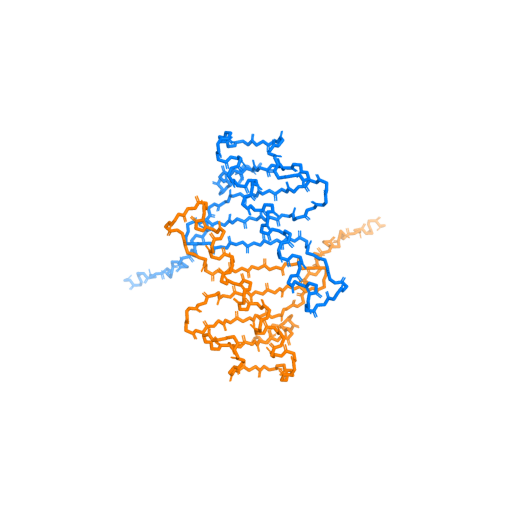ARG B O 1
ATOM 1268 N N . LYS B 1 64 ? -10.203 5.488 -9.078 1 90.06 64 LYS B N 1
ATOM 1269 C CA . LYS B 1 64 ? -11.594 5.078 -8.961 1 90.06 64 LYS B CA 1
ATOM 1270 C C . LYS B 1 64 ? -11.867 4.418 -7.617 1 90.06 64 LYS B C 1
ATOM 1272 O O . LYS B 1 64 ? -12.93 4.609 -7.023 1 90.06 64 LYS B O 1
ATOM 1277 N N . ASN B 1 65 ? -10.867 3.766 -7.137 1 93.81 65 ASN B N 1
ATOM 1278 C CA . ASN B 1 65 ? -11.102 2.93 -5.965 1 93.81 65 ASN B CA 1
ATOM 1279 C C . ASN B 1 65 ? -9.969 3.068 -4.945 1 93.81 65 ASN B C 1
ATOM 1281 O O . ASN B 1 65 ? -8.906 3.605 -5.262 1 93.81 65 ASN B O 1
ATOM 1285 N N . GLU B 1 66 ? -10.312 2.662 -3.812 1 96.69 66 GLU B N 1
ATOM 1286 C CA . GLU B 1 66 ? -9.32 2.365 -2.789 1 96.69 66 GLU B CA 1
ATOM 1287 C C . GLU B 1 66 ? -9.367 0.896 -2.381 1 96.69 66 GLU B C 1
ATOM 1289 O O . GLU B 1 66 ? -10.438 0.364 -2.088 1 96.69 66 GLU B O 1
ATOM 1294 N N . ILE B 1 67 ? -8.234 0.281 -2.391 1 97.19 67 ILE B N 1
ATOM 1295 C CA . ILE B 1 67 ? -8.117 -1.116 -1.992 1 97.19 67 ILE B CA 1
ATOM 1296 C C . ILE B 1 67 ? -7.312 -1.217 -0.697 1 97.19 67 ILE B C 1
ATOM 1298 O O . ILE B 1 67 ? -6.23 -0.635 -0.584 1 97.19 67 ILE B O 1
ATOM 1302 N N . MET B 1 68 ? -7.879 -1.886 0.259 1 97.62 68 MET B N 1
ATOM 1303 C CA . MET B 1 68 ? -7.191 -2.123 1.526 1 97.62 68 MET B CA 1
ATOM 1304 C C . MET B 1 68 ? -6.902 -3.607 1.721 1 97.62 68 MET B C 1
ATOM 1306 O O . MET B 1 68 ? -7.777 -4.445 1.509 1 97.62 68 MET B O 1
ATOM 1310 N N . VAL B 1 69 ? -5.68 -3.848 2.01 1 97.75 69 VAL B N 1
ATOM 1311 C CA . VAL B 1 69 ? -5.262 -5.227 2.244 1 97.75 69 VAL B CA 1
ATOM 1312 C C . VAL B 1 69 ? -4.641 -5.348 3.633 1 97.75 69 VAL B C 1
ATOM 1314 O O . VAL B 1 69 ? -3.723 -4.598 3.979 1 97.75 69 VAL B O 1
ATOM 1317 N N . ALA B 1 70 ? -5.152 -6.156 4.41 1 97.31 70 ALA B N 1
ATOM 1318 C CA . ALA B 1 70 ? -4.516 -6.566 5.66 1 97.31 70 ALA B CA 1
ATOM 1319 C C . ALA B 1 70 ? -3.914 -7.965 5.535 1 97.31 70 ALA B C 1
ATOM 1321 O O . ALA B 1 70 ? -4.613 -8.969 5.715 1 97.31 70 ALA B O 1
ATOM 1322 N N . PRO B 1 71 ? -2.57 -7.918 5.23 1 94.81 71 PRO B N 1
ATOM 1323 C CA . PRO B 1 71 ? -1.94 -9.227 5.055 1 94.81 71 PRO B CA 1
ATOM 1324 C C . PRO B 1 71 ? -1.804 -10 6.367 1 94.81 71 PRO B C 1
ATOM 1326 O O . PRO B 1 71 ? -1.42 -9.422 7.387 1 94.81 71 PRO B O 1
ATOM 1329 N N . ASP B 1 72 ? -2.199 -11.258 6.309 1 92.12 72 ASP B N 1
ATOM 1330 C CA . ASP B 1 72 ? -2.078 -12.141 7.465 1 92.12 72 ASP B CA 1
ATOM 1331 C C . ASP B 1 72 ? -1.708 -13.562 7.031 1 92.12 72 ASP B C 1
ATOM 1333 O O . ASP B 1 72 ? -2.006 -13.977 5.91 1 92.12 72 ASP B O 1
ATOM 1337 N N . LYS B 1 73 ? -1.038 -14.227 7.91 1 88.06 73 LYS B N 1
ATOM 1338 C CA . LYS B 1 73 ? -0.548 -15.562 7.605 1 88.06 73 LYS B CA 1
ATOM 1339 C C . LYS B 1 73 ? -1.704 -16.547 7.43 1 88.06 73 LYS B C 1
ATOM 1341 O O . LYS B 1 73 ? -1.621 -17.469 6.625 1 88.06 73 LYS B O 1
ATOM 1346 N N . GLU B 1 74 ? -2.727 -16.359 8.172 1 93.06 74 GLU B N 1
ATOM 1347 C CA . GLU B 1 74 ? -3.832 -17.312 8.172 1 93.06 74 GLU B CA 1
ATOM 1348 C C . GLU B 1 74 ? -4.941 -16.875 7.223 1 93.06 74 GLU B C 1
ATOM 1350 O O . GLU B 1 74 ? -5.461 -17.672 6.445 1 93.06 74 GLU B O 1
ATOM 1355 N N . PHE B 1 75 ? -5.277 -15.688 7.367 1 93.94 75 PHE B N 1
ATOM 1356 C CA . PHE B 1 75 ? -6.297 -15.125 6.496 1 93.94 75 PHE B CA 1
ATOM 1357 C C . PHE B 1 75 ? -5.992 -13.664 6.172 1 93.94 75 PHE B C 1
ATOM 1359 O O . PHE B 1 75 ? -5.469 -12.93 7.016 1 93.94 75 PHE B O 1
ATOM 1366 N N . SER B 1 76 ? -6.172 -13.312 4.945 1 95.75 76 SER B N 1
ATOM 1367 C CA . SER B 1 76 ? -6.047 -11.914 4.543 1 95.75 76 SER B CA 1
ATOM 1368 C C . SER B 1 76 ? -7.406 -11.305 4.203 1 95.75 76 SER B C 1
ATOM 1370 O O . SER B 1 76 ? -8.312 -12.016 3.75 1 95.75 76 SER B O 1
ATOM 1372 N N . ILE B 1 77 ? -7.57 -10.07 4.48 1 97.25 77 ILE B N 1
ATOM 1373 C CA . ILE B 1 77 ? -8.805 -9.367 4.168 1 97.25 77 ILE B CA 1
ATOM 1374 C C . ILE B 1 77 ? -8.523 -8.266 3.15 1 97.25 77 ILE B C 1
ATOM 1376 O O . ILE B 1 77 ? -7.543 -7.527 3.277 1 97.25 77 ILE B O 1
ATOM 1380 N N . VAL B 1 78 ? -9.367 -8.227 2.162 1 97.5 78 VAL B N 1
ATOM 1381 C CA . VAL B 1 78 ? -9.328 -7.184 1.147 1 97.5 78 VAL B CA 1
ATOM 1382 C C . VAL B 1 78 ? -10.641 -6.402 1.157 1 97.5 78 VAL B C 1
ATOM 1384 O O . VAL B 1 78 ? -11.727 -6.996 1.105 1 97.5 78 VAL B O 1
ATOM 1387 N N . VAL B 1 79 ? -10.531 -5.137 1.281 1 97.31 79 VAL B N 1
ATOM 1388 C CA . VAL B 1 79 ? -11.695 -4.258 1.204 1 97.31 79 VAL B CA 1
ATOM 1389 C C . VAL B 1 79 ? -11.57 -3.336 -0.005 1 97.31 79 VAL B C 1
ATOM 1391 O O . VAL B 1 79 ? -10.531 -2.691 -0.194 1 97.31 79 VAL B O 1
ATOM 1394 N N . ILE B 1 80 ? -12.531 -3.365 -0.807 1 96.31 80 ILE B N 1
ATOM 1395 C CA . ILE B 1 80 ? -12.594 -2.494 -1.977 1 96.31 80 ILE B CA 1
ATOM 1396 C C . ILE B 1 80 ? -13.641 -1.405 -1.751 1 96.31 80 ILE B C 1
ATOM 1398 O O . ILE B 1 80 ? -14.812 -1.702 -1.493 1 96.31 80 ILE B O 1
ATOM 1402 N N . GLN B 1 81 ? -13.188 -0.21 -1.812 1 95.88 81 GLN B N 1
ATOM 1403 C CA . GLN B 1 81 ? -14.109 0.905 -1.601 1 95.88 81 GLN B CA 1
ATOM 1404 C C . GLN B 1 81 ? -13.898 1.998 -2.643 1 95.88 81 GLN B C 1
ATOM 1406 O O . GLN B 1 81 ? -12.805 2.121 -3.207 1 95.88 81 GLN B O 1
ATOM 1411 N N . HIS B 1 82 ? -14.969 2.711 -2.941 1 92.81 82 HIS B N 1
ATOM 1412 C CA . HIS B 1 82 ? -14.836 3.83 -3.867 1 92.81 82 HIS B CA 1
ATOM 1413 C C . HIS B 1 82 ? -13.93 4.914 -3.299 1 92.81 82 HIS B C 1
ATOM 1415 O O . HIS B 1 82 ? -13.992 5.219 -2.105 1 92.81 82 HIS B O 1
ATOM 1421 N N . ALA B 1 83 ? -13.055 5.359 -4.25 1 87.25 83 ALA B N 1
ATOM 1422 C CA . ALA B 1 83 ? -12.188 6.461 -3.826 1 87.25 83 ALA B CA 1
ATOM 1423 C C . ALA B 1 83 ? -13 7.727 -3.57 1 87.25 83 ALA B C 1
ATOM 1425 O O . ALA B 1 83 ? -13.898 8.062 -4.344 1 87.25 83 ALA B O 1
ATOM 1426 N N . ARG B 1 84 ? -13.016 8.18 -2.369 1 74.5 84 ARG B N 1
ATOM 1427 C CA . ARG B 1 84 ? -13.789 9.375 -2.064 1 74.5 84 ARG B CA 1
ATOM 1428 C C . ARG B 1 84 ? -13.164 10.609 -2.703 1 74.5 84 ARG B C 1
ATOM 1430 O O . ARG B 1 84 ? -11.945 10.773 -2.688 1 74.5 84 ARG B O 1
ATOM 1437 N N . ALA B 1 85 ? -14 11.133 -3.684 1 61.5 85 ALA B N 1
ATOM 1438 C CA . ALA B 1 85 ? -13.57 12.383 -4.305 1 61.5 85 ALA B CA 1
ATOM 1439 C C . ALA B 1 85 ? -13.227 13.43 -3.248 1 61.5 85 ALA B C 1
ATOM 1441 O O . ALA B 1 85 ? -13.773 13.406 -2.143 1 61.5 85 ALA B O 1
ATOM 1442 N N . ARG B 1 86 ? -12.023 13.875 -3.305 1 58.19 86 ARG B N 1
ATOM 1443 C CA . ARG B 1 86 ? -11.734 15 -2.422 1 58.19 86 ARG B CA 1
ATOM 1444 C C . ARG B 1 86 ? -12.852 16.047 -2.492 1 58.19 86 ARG B C 1
ATOM 1446 O O . ARG B 1 86 ? -13.32 16.391 -3.58 1 58.19 86 ARG B O 1
ATOM 1453 N N . ARG B 1 87 ? -13.867 15.828 -1.686 1 52.03 87 ARG B N 1
ATOM 1454 C CA . ARG B 1 87 ? -14.922 16.844 -1.709 1 52.03 87 ARG B CA 1
ATOM 1455 C C . ARG B 1 87 ? -14.344 18.234 -1.876 1 52.03 87 ARG B C 1
ATOM 1457 O O . ARG B 1 87 ? -13.438 18.625 -1.14 1 52.03 87 ARG B O 1
ATOM 1464 N N . LYS B 1 88 ? -14.297 18.719 -3.275 1 53.31 88 LYS B N 1
ATOM 1465 C CA . LYS B 1 88 ? -14.086 20.156 -3.443 1 53.31 88 LYS B CA 1
ATOM 1466 C C . LYS B 1 88 ? -14.828 20.953 -2.369 1 53.31 88 LYS B C 1
ATOM 1468 O O . LYS B 1 88 ? -16.031 20.797 -2.201 1 53.31 88 LYS B O 1
ATOM 1473 N N . VAL B 1 89 ? -14.188 21.266 -1.341 1 50.78 89 VAL B N 1
ATOM 1474 C CA . VAL B 1 89 ? -14.805 22.25 -0.456 1 50.78 89 VAL B CA 1
ATOM 1475 C C . VAL B 1 89 ? -15.539 23.312 -1.282 1 50.78 89 VAL B C 1
ATOM 1477 O O . VAL B 1 89 ? -14.93 23.984 -2.115 1 50.78 89 VAL B O 1
ATOM 1480 N N . LYS B 1 90 ? -16.781 23.094 -1.786 1 51.25 90 LYS B N 1
ATOM 1481 C CA . LYS B 1 90 ? -17.594 24.141 -2.379 1 51.25 90 LYS B CA 1
ATOM 1482 C C . LYS B 1 90 ? -17.328 25.484 -1.705 1 51.25 90 LYS B C 1
ATOM 1484 O O . LYS B 1 90 ? -17.562 25.641 -0.504 1 51.25 90 LYS B O 1
ATOM 1489 N N . GLU B 1 91 ? -16.297 26.234 -2.072 1 50.41 91 GLU B N 1
ATOM 1490 C CA . GLU B 1 91 ? -16.297 27.641 -1.711 1 50.41 91 GLU B CA 1
ATOM 1491 C C . GLU B 1 91 ? -17.703 28.234 -1.808 1 50.41 91 GLU B C 1
ATOM 1493 O O . GLU B 1 91 ? -18.375 28.109 -2.838 1 50.41 91 GLU B O 1
ATOM 1498 N N . LYS B 1 92 ? -18.453 28.312 -0.764 1 50.31 92 LYS B N 1
ATOM 1499 C CA . LYS B 1 92 ? -19.656 29.156 -0.656 1 50.31 92 LYS B CA 1
ATOM 1500 C C . LYS B 1 92 ? -19.453 30.484 -1.377 1 50.31 92 LYS B C 1
ATOM 1502 O O . LYS B 1 92 ? -18.625 31.297 -0.971 1 50.31 92 LYS B O 1
ATOM 1507 N N . ARG B 1 93 ? -19.406 30.672 -2.746 1 49.16 93 ARG B N 1
ATOM 1508 C CA . ARG B 1 93 ? -19.578 31.969 -3.373 1 49.16 93 ARG B CA 1
ATOM 1509 C C . ARG B 1 93 ? -20.719 32.75 -2.715 1 49.16 93 ARG B C 1
ATOM 1511 O O . ARG B 1 93 ? -21.875 32.344 -2.797 1 49.16 93 ARG B O 1
ATOM 1518 N N . GLU B 1 94 ? -20.578 33.156 -1.428 1 47.06 94 GLU B N 1
ATOM 1519 C CA . GLU B 1 94 ? -21.422 34.188 -0.86 1 47.06 94 GLU B CA 1
ATOM 1520 C C . GLU B 1 94 ? -21.828 35.219 -1.921 1 47.06 94 GLU B C 1
ATOM 1522 O O . GLU B 1 94 ? -20.984 35.781 -2.596 1 47.06 94 GLU B O 1
ATOM 1527 N N . LYS B 1 95 ? -22.953 35 -2.727 1 48.25 95 LYS B N 1
ATOM 1528 C CA . LYS B 1 95 ? -23.719 36.031 -3.439 1 48.25 95 LYS B CA 1
ATOM 1529 C C . LYS B 1 95 ? -23.844 37.312 -2.609 1 48.25 95 LYS B C 1
ATOM 1531 O O . LYS B 1 95 ? -24.594 37.344 -1.628 1 48.25 95 LYS B O 1
ATOM 1536 N N . ASN B 1 96 ? -22.75 37.875 -2.117 1 46.12 96 ASN B N 1
ATOM 1537 C CA . ASN B 1 96 ? -22.922 39.25 -1.684 1 46.12 96 ASN B CA 1
ATOM 1538 C C . ASN B 1 96 ? -23.562 40.125 -2.771 1 46.12 96 ASN B C 1
ATOM 1540 O O . ASN B 1 96 ? -22.891 40.5 -3.734 1 46.12 96 ASN B O 1
ATOM 1544 N N . LYS B 1 97 ? -24.719 39.781 -3.553 1 33.25 97 LYS B N 1
ATOM 1545 C CA . LYS B 1 97 ? -25.516 40.938 -3.951 1 33.25 97 LYS B CA 1
ATOM 1546 C C . LYS B 1 97 ? -26.281 41.531 -2.766 1 33.25 97 LYS B C 1
ATOM 1548 O O . LYS B 1 97 ? -26.781 40.781 -1.92 1 33.25 97 LYS B O 1
#